Protein AF-0000000075448007 (afdb_homodimer)

pLDDT: mean 88.12, std 12.13, range [29.36, 97.62]

InterPro domains:
  IPR016964 Sigma intracellular receptor 2 [PIRSF031032] (6-170)
  IPR033118 EXPERA domain [PF05241] (45-160)
  IPR033118 EXPERA domain [PS51751] (7-157)
  IPR051987 Sigma-2 receptor-like [PTHR31204] (4-165)

Sequence (354 aa):
MAQKAARDWIYLVIISLQLVGMICLEFTEFYPESIYSAPNAPLHFLANVKEQYLSFSGDPFFGDKFHGAWFRSMFFIEIFVQFPLAIYIVRNLAAKKPSSGPVELAGLAYGCLTAMSSVACVAELLEMGPELVSEEHKRNLVWGTYFPYALIPGAMAIDMYTRLLRRVSTDIKPKTQMAQKAARDWIYLVIISLQLVGMICLEFTEFYPESIYSAPNAPLHFLANVKEQYLSFSGDPFFGDKFHGAWFRSMFFIEIFVQFPLAIYIVRNLAAKKPSSGPVELAGLAYGCLTAMSSVACVAELLEMGPELVSEEHKRNLVWGTYFPYALIPGAMAIDMYTRLLRRVSTDIKPKTQ

Radius of gyration: 22.11 Å; Cα contacts (8 Å, |Δi|>4): 423; chains: 2; bounding box: 64×66×43 Å

Solvent-accessible surface area (backbone atoms only — not comparable to full-atom values): 18591 Å² total; per-residue (Å²): 122,72,75,54,57,74,63,56,54,53,50,39,50,54,46,49,51,47,51,51,44,38,65,46,47,64,46,50,80,71,48,52,55,75,43,30,70,32,87,83,15,90,40,25,66,40,50,52,51,41,50,52,48,39,72,71,44,46,49,37,82,81,40,89,79,50,83,52,48,31,62,55,43,48,48,53,50,33,63,72,48,40,46,58,37,44,53,53,40,42,63,54,58,70,40,81,53,50,84,48,48,56,46,33,52,40,41,23,56,37,11,49,53,43,14,51,54,24,43,25,49,36,37,34,55,73,69,54,49,70,92,58,31,48,69,68,39,43,51,47,39,40,65,66,54,31,40,51,43,21,50,51,29,36,50,43,17,52,51,27,45,52,55,48,43,57,62,39,55,59,72,71,61,75,76,78,122,122,71,73,53,58,74,64,53,54,55,51,39,52,54,47,48,52,48,52,50,44,37,65,47,48,64,46,51,79,72,49,50,53,75,44,28,71,31,88,82,17,90,39,25,66,39,50,51,51,42,50,52,48,38,71,72,44,46,48,37,84,81,40,90,80,50,82,52,48,33,60,56,42,50,49,54,49,33,65,71,48,40,46,58,37,43,53,53,40,42,64,53,58,70,40,81,54,52,85,47,49,57,46,32,51,41,41,24,56,38,10,48,52,43,13,52,54,24,42,25,48,37,36,36,55,71,68,54,49,71,90,60,32,48,67,67,37,43,51,46,39,38,65,68,54,32,39,52,42,22,50,51,29,36,50,43,18,53,50,27,46,54,55,47,42,58,63,41,53,62,71,70,61,76,76,75,124

Secondary structure (DSSP, 8-state):
-PPPPHHHHHHHHHHHHHHHHHHHTGGGGTS-HHHHTSTT-TTHHHHHHHHHHHHHH--GGGSSS---HHHHHHHHHIIIIIHHHHHHHHHHHTSSSPPPHHHHHHHHHHHHHHHHHHHHHHHHHHH--TTTS-HHHHHHIIIIIIHHHHHHHHHHHHHHHHHHHHHHHTT------/--PPPHHHHHHHHHHHHHHHHHHHTGGGGTS-HHHHTSTT-TTHHHHHHHHHHHHHH--GGGSSS---HHHHHHHHHIIIIIHHHHHHHHHHHTSSSPPPHHHHHHHHHHHHHHHHHHHHHHHHHHH--TTTS-HHHHHHIIIIIIHHHHHHHHHHHHHHHHHHHHHHHTT------

Structure (mmCIF, N/CA/C/O backbone):
data_AF-0000000075448007-model_v1
#
loop_
_entity.id
_entity.type
_entity.pdbx_description
1 polymer 'Efficient mitochondria targeting-associated protein 19'
#
loop_
_atom_site.group_PDB
_atom_site.id
_atom_site.type_symbol
_atom_site.label_atom_id
_atom_site.label_alt_id
_atom_site.label_comp_id
_atom_site.label_asym_id
_atom_site.label_entity_id
_atom_site.label_seq_id
_atom_site.pdbx_PDB_ins_code
_atom_site.Cartn_x
_atom_site.Cartn_y
_atom_site.Cartn_z
_atom_site.occupancy
_atom_site.B_iso_or_equiv
_atom_site.auth_seq_id
_atom_site.auth_comp_id
_atom_site.auth_asym_id
_atom_site.auth_atom_id
_atom_site.pdbx_PDB_model_num
ATOM 1 N N . MET A 1 1 ? 18.594 22.688 21.766 1 44.22 1 MET A N 1
ATOM 2 C CA . MET A 1 1 ? 18.156 22.172 20.469 1 44.22 1 MET A CA 1
ATOM 3 C C . MET A 1 1 ? 17.266 20.938 20.641 1 44.22 1 MET A C 1
ATOM 5 O O . MET A 1 1 ? 17.5 20.125 21.547 1 44.22 1 MET A O 1
ATOM 9 N N . ALA A 1 2 ? 16.094 21.047 20.312 1 56.62 2 ALA A N 1
ATOM 10 C CA . ALA A 1 2 ? 15.219 19.922 20.609 1 56.62 2 ALA A CA 1
ATOM 11 C C . ALA A 1 2 ? 15.852 18.609 20.141 1 56.62 2 ALA A C 1
ATOM 13 O O . ALA A 1 2 ? 16.422 18.531 19.062 1 56.62 2 ALA A O 1
ATOM 14 N N . GLN A 1 3 ? 16.125 17.719 21.062 1 67.44 3 GLN A N 1
ATOM 15 C CA . GLN A 1 3 ? 16.844 16.469 20.859 1 67.44 3 GLN A CA 1
ATOM 16 C C . GLN A 1 3 ? 16.031 15.523 19.969 1 67.44 3 GLN A C 1
ATOM 18 O O . GLN A 1 3 ? 14.812 15.414 20.125 1 67.44 3 GLN A O 1
ATOM 23 N N . LYS A 1 4 ? 16.703 15.023 18.875 1 76.94 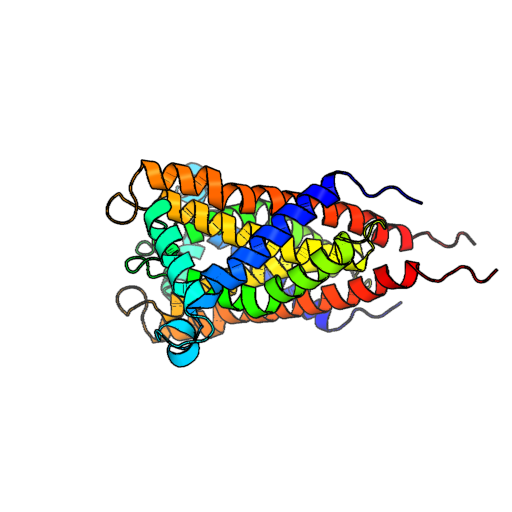4 LYS A N 1
ATOM 24 C CA . LYS A 1 4 ? 16.141 14.023 17.969 1 76.94 4 LYS A CA 1
ATOM 25 C C . LYS A 1 4 ? 15.688 12.781 18.734 1 76.94 4 LYS A C 1
ATOM 27 O O . LYS A 1 4 ? 16.406 12.289 19.609 1 76.94 4 LYS A O 1
ATOM 32 N N . ALA A 1 5 ? 14.461 12.414 18.5 1 81.25 5 ALA A N 1
ATOM 33 C CA . ALA A 1 5 ? 13.914 11.219 19.141 1 81.25 5 ALA A CA 1
ATOM 34 C C . ALA A 1 5 ? 14.719 9.977 18.781 1 81.25 5 ALA A C 1
ATOM 36 O O . ALA A 1 5 ? 15.133 9.812 17.625 1 81.25 5 ALA A O 1
ATOM 37 N N . ALA A 1 6 ? 15.055 9.102 19.719 1 84 6 ALA A N 1
ATOM 38 C CA . ALA A 1 6 ? 15.82 7.871 19.531 1 84 6 ALA A CA 1
ATOM 39 C C . ALA A 1 6 ? 15.227 7.02 18.422 1 84 6 ALA A C 1
ATOM 41 O O . ALA A 1 6 ? 15.969 6.371 17.672 1 84 6 ALA A O 1
ATOM 42 N N . ARG A 1 7 ? 13.906 7.09 18.266 1 89.12 7 ARG A N 1
ATOM 43 C CA . ARG A 1 7 ? 13.227 6.301 17.25 1 89.12 7 ARG A CA 1
ATOM 44 C C . ARG A 1 7 ? 13.609 6.766 15.852 1 89.12 7 ARG A C 1
ATOM 46 O O . ARG A 1 7 ? 13.633 5.969 14.914 1 89.12 7 ARG A O 1
ATOM 53 N N . ASP A 1 8 ? 13.93 8.008 15.742 1 90.88 8 ASP A N 1
ATOM 54 C CA . ASP A 1 8 ? 14.281 8.555 14.438 1 90.88 8 ASP A CA 1
ATOM 55 C C . ASP A 1 8 ? 15.578 7.93 13.914 1 90.88 8 ASP A C 1
ATOM 57 O O . ASP A 1 8 ? 15.781 7.828 12.703 1 90.88 8 ASP A O 1
ATOM 61 N N . TRP A 1 9 ? 16.375 7.484 14.852 1 89 9 TRP A N 1
ATOM 62 C CA . TRP A 1 9 ? 17.594 6.793 14.438 1 89 9 TRP A CA 1
ATOM 63 C C . TRP A 1 9 ? 17.266 5.414 13.875 1 89 9 TRP A C 1
ATOM 65 O O . TRP A 1 9 ? 17.906 4.961 12.922 1 89 9 TRP A O 1
ATOM 75 N N . ILE A 1 10 ? 16.312 4.793 14.461 1 91.62 10 ILE A N 1
ATOM 76 C CA . ILE A 1 10 ? 15.875 3.486 13.969 1 91.62 10 ILE A CA 1
ATOM 77 C C . ILE A 1 10 ? 15.289 3.631 12.57 1 91.62 10 ILE A C 1
ATOM 79 O O . ILE A 1 10 ? 15.586 2.836 11.68 1 91.62 10 ILE A O 1
ATOM 83 N N . TYR A 1 11 ? 14.453 4.688 12.414 1 94.81 11 TYR A N 1
ATOM 84 C CA . TYR A 1 11 ? 13.883 4.945 11.102 1 94.81 11 TYR A CA 1
ATOM 85 C C . TYR A 1 11 ? 14.977 5.188 10.07 1 94.81 11 TYR A C 1
ATOM 87 O O . TYR A 1 11 ? 14.914 4.664 8.953 1 94.81 11 TYR A O 1
ATOM 95 N N . LEU A 1 12 ? 15.961 5.93 10.5 1 93.56 12 LEU A N 1
ATOM 96 C CA . LEU A 1 12 ? 17.047 6.258 9.594 1 93.56 12 LEU A CA 1
ATOM 97 C C . LEU A 1 12 ? 17.781 5 9.141 1 93.56 12 LEU A C 1
ATOM 99 O O . LEU A 1 12 ? 18.062 4.82 7.953 1 93.56 12 LEU A O 1
ATOM 103 N N . VAL A 1 13 ? 18.031 4.121 10.023 1 93.81 13 VAL A N 1
ATOM 104 C CA . VAL A 1 13 ? 18.781 2.904 9.719 1 93.81 13 VAL A CA 1
ATOM 105 C C . VAL A 1 13 ? 17.953 2.016 8.789 1 93.81 13 VAL A C 1
ATOM 107 O O . VAL A 1 13 ? 18.453 1.545 7.766 1 93.81 13 VAL A O 1
ATOM 110 N N . ILE A 1 14 ? 16.734 1.825 9.109 1 94.06 14 ILE A N 1
ATOM 111 C CA . ILE A 1 14 ? 15.891 0.901 8.359 1 94.06 14 ILE A CA 1
ATOM 112 C C . ILE A 1 14 ? 15.656 1.446 6.953 1 94.06 14 ILE A C 1
ATOM 114 O O . ILE A 1 14 ? 15.68 0.695 5.977 1 94.06 14 ILE A O 1
ATOM 118 N N . ILE A 1 15 ? 15.43 2.73 6.836 1 96 15 ILE A N 1
ATOM 119 C CA . ILE A 1 15 ? 15.164 3.332 5.535 1 96 15 ILE A CA 1
ATOM 120 C C . ILE A 1 15 ? 16.438 3.34 4.699 1 96 15 ILE A C 1
ATOM 122 O O . ILE A 1 15 ? 16.391 3.133 3.482 1 96 15 ILE A O 1
ATOM 126 N N . SER A 1 16 ? 17.562 3.543 5.34 1 95.19 16 SER A N 1
ATOM 127 C CA . SER A 1 16 ? 18.828 3.49 4.629 1 95.19 16 SER A CA 1
ATOM 128 C C . SER A 1 16 ? 19.094 2.092 4.082 1 95.19 16 SER A C 1
ATOM 130 O O . SER A 1 16 ? 19.531 1.94 2.939 1 95.19 16 SER A O 1
ATOM 132 N N . LEU A 1 17 ? 18.828 1.118 4.914 1 92.81 17 LEU A N 1
ATOM 133 C CA . LEU A 1 17 ? 19 -0.263 4.477 1 92.81 17 LEU A CA 1
ATOM 134 C C . LEU A 1 17 ? 18.062 -0.578 3.311 1 92.81 17 LEU A C 1
ATOM 136 O O . LEU A 1 17 ? 18.469 -1.254 2.357 1 92.81 17 LEU A O 1
ATOM 140 N N . GLN A 1 18 ? 16.859 -0.13 3.432 1 94 18 GLN A N 1
ATOM 141 C CA . GLN A 1 18 ? 15.914 -0.349 2.348 1 94 18 GLN A CA 1
ATOM 142 C C . GLN A 1 18 ? 16.375 0.336 1.064 1 94 18 GLN A C 1
ATOM 144 O O . GLN A 1 18 ? 16.188 -0.201 -0.031 1 94 18 GLN A O 1
ATOM 149 N N . LEU A 1 19 ? 16.875 1.509 1.218 1 94.12 19 LEU A N 1
ATOM 150 C CA . LEU A 1 19 ? 17.359 2.258 0.066 1 94.12 19 LEU A CA 1
ATOM 151 C C . LEU A 1 19 ? 18.453 1.485 -0.657 1 94.12 19 LEU A C 1
ATOM 153 O O . LEU A 1 19 ? 18.438 1.362 -1.884 1 94.12 19 LEU A O 1
ATOM 157 N N . VAL A 1 20 ? 19.359 0.941 0.076 1 91.5 20 VAL A N 1
ATOM 158 C CA . VAL A 1 20 ? 20.438 0.137 -0.49 1 91.5 20 VAL A CA 1
ATOM 159 C C . VAL A 1 20 ? 19.859 -1.108 -1.157 1 91.5 20 VAL A C 1
ATOM 161 O O . VAL A 1 20 ? 20.234 -1.458 -2.275 1 91.5 20 VAL A O 1
ATOM 164 N N . GLY A 1 21 ? 18.922 -1.735 -0.486 1 91.19 21 GLY A N 1
ATOM 165 C CA . GLY A 1 21 ? 18.266 -2.906 -1.048 1 91.19 21 GLY A CA 1
ATOM 166 C C . GLY A 1 21 ? 17.516 -2.613 -2.334 1 91.19 21 GLY A C 1
ATOM 167 O O . GLY A 1 21 ? 17.484 -3.441 -3.246 1 91.19 21 GLY A O 1
ATOM 168 N N . MET A 1 22 ? 16.922 -1.43 -2.383 1 92.62 22 MET A N 1
ATOM 169 C CA . MET A 1 22 ? 16.219 -1.028 -3.594 1 92.62 22 MET A CA 1
ATOM 170 C C . MET A 1 22 ? 17.172 -0.942 -4.781 1 92.62 22 MET A C 1
ATOM 172 O O . MET A 1 22 ? 16.906 -1.521 -5.836 1 92.62 22 MET A O 1
ATOM 176 N N . ILE A 1 23 ? 18.219 -0.358 -4.582 1 89.62 23 ILE A N 1
ATOM 177 C CA . ILE A 1 23 ? 19.172 -0.088 -5.656 1 89.62 23 ILE A CA 1
ATOM 178 C C . ILE A 1 23 ? 19.875 -1.379 -6.051 1 89.62 23 ILE A C 1
ATOM 180 O O . ILE A 1 23 ? 20.047 -1.668 -7.238 1 89.62 23 ILE A O 1
ATOM 184 N N . CYS A 1 24 ? 20.156 -2.236 -5.125 1 87.44 24 CYS A N 1
ATOM 185 C CA . CYS A 1 24 ? 21.016 -3.391 -5.359 1 87.44 24 CYS A CA 1
ATOM 186 C C . CYS A 1 24 ? 20.188 -4.613 -5.75 1 87.44 24 CYS A C 1
ATOM 188 O O . CYS A 1 24 ? 20.703 -5.523 -6.406 1 87.44 24 CYS A O 1
ATOM 190 N N . LEU A 1 25 ? 18.938 -4.66 -5.406 1 88.38 25 LEU A N 1
ATOM 191 C CA . LEU A 1 25 ? 18.172 -5.879 -5.613 1 88.38 25 LEU A CA 1
ATOM 192 C C . LEU A 1 25 ? 16.875 -5.578 -6.367 1 88.38 25 LEU A C 1
ATOM 194 O O . LEU A 1 25 ? 16.703 -6.023 -7.504 1 88.38 25 LEU A O 1
ATOM 198 N N . GLU A 1 26 ? 16.141 -4.668 -5.789 1 88.44 26 GLU A N 1
ATOM 199 C CA . GLU A 1 26 ? 14.773 -4.496 -6.281 1 88.44 26 GLU A CA 1
ATOM 200 C C . GLU A 1 26 ? 14.766 -3.871 -7.672 1 88.44 26 GLU A C 1
ATOM 202 O O . GLU A 1 26 ? 14 -4.293 -8.547 1 88.44 26 GLU A O 1
ATOM 207 N N . PHE A 1 27 ? 15.609 -2.986 -7.914 1 88.94 27 PHE A N 1
ATOM 208 C CA . PHE A 1 27 ? 15.609 -2.275 -9.188 1 88.94 27 PHE A CA 1
ATOM 209 C C . PHE A 1 27 ? 16.359 -3.07 -10.25 1 88.94 27 PHE A C 1
ATOM 211 O O . PHE A 1 27 ? 16.266 -2.758 -11.438 1 88.94 27 PHE A O 1
ATOM 218 N N . THR A 1 28 ? 17.094 -4.051 -9.906 1 84.81 28 THR A N 1
ATOM 219 C CA . THR A 1 28 ? 17.859 -4.836 -10.867 1 84.81 28 THR A CA 1
ATOM 220 C C . THR A 1 28 ? 16.938 -5.508 -11.883 1 84.81 28 THR A C 1
ATOM 222 O O . THR A 1 28 ? 17.375 -5.887 -12.969 1 84.81 28 THR A O 1
ATOM 225 N N . GLU A 1 29 ? 15.727 -5.648 -11.508 1 79.44 29 GLU A N 1
ATOM 226 C CA . GLU A 1 29 ? 14.75 -6.219 -12.43 1 79.44 29 GLU A CA 1
ATOM 227 C C . GLU A 1 29 ? 14.508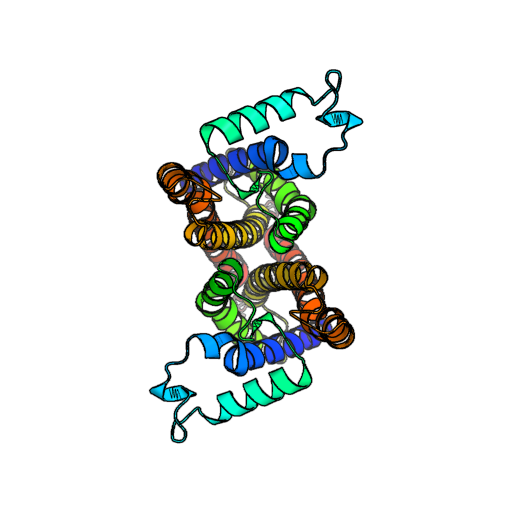 -5.297 -13.625 1 79.44 29 GLU A C 1
ATOM 229 O O . GLU A 1 29 ? 14.086 -5.746 -14.688 1 79.44 29 GLU A O 1
ATOM 234 N N . PHE A 1 30 ? 14.859 -4.09 -13.453 1 83.12 30 PHE A N 1
ATOM 235 C CA . PHE A 1 30 ? 14.578 -3.119 -14.508 1 83.12 30 PHE A CA 1
ATOM 236 C C . PHE A 1 30 ? 15.875 -2.65 -15.164 1 83.12 30 PHE A C 1
ATOM 238 O O . PHE A 1 30 ? 15.844 -1.867 -16.109 1 83.12 30 PHE A O 1
ATOM 245 N N . TYR A 1 31 ? 17 -3.121 -14.625 1 82.75 31 TYR A N 1
ATOM 246 C CA . TYR A 1 31 ? 18.266 -2.721 -15.219 1 82.75 31 TYR A CA 1
ATOM 247 C C . TYR A 1 31 ? 18.484 -3.398 -16.562 1 82.75 31 TYR A C 1
ATOM 249 O O . TYR A 1 31 ? 18.344 -4.617 -16.688 1 82.75 31 TYR A O 1
ATOM 257 N N . PRO A 1 32 ? 18.766 -2.586 -17.516 1 81.31 32 PRO A N 1
ATOM 258 C CA . PRO A 1 32 ? 19.047 -3.184 -18.828 1 81.31 32 PRO A CA 1
ATOM 259 C C . PRO A 1 32 ? 20.281 -4.09 -18.812 1 81.31 32 PRO A C 1
ATOM 261 O O . PRO A 1 32 ? 21.188 -3.895 -17.984 1 81.31 32 PRO A O 1
ATOM 264 N N . GLU A 1 33 ? 20.266 -5.078 -19.672 1 75.25 33 GLU A N 1
ATOM 265 C CA . GLU A 1 33 ? 21.328 -6.062 -19.75 1 75.25 33 GLU A CA 1
ATOM 266 C C . GLU A 1 33 ? 22.672 -5.395 -20.047 1 75.25 33 GLU A C 1
ATOM 268 O O . GLU A 1 33 ? 23.703 -5.828 -19.531 1 75.25 33 GLU A O 1
ATOM 273 N N . SER A 1 34 ? 22.641 -4.402 -20.734 1 74.75 34 SER A N 1
ATOM 274 C CA . SER A 1 34 ? 23.875 -3.73 -21.156 1 74.75 34 SER A CA 1
ATOM 275 C C . SER A 1 34 ? 24.578 -3.098 -19.953 1 74.75 34 SER A C 1
ATOM 277 O O . SER A 1 34 ? 25.812 -2.992 -19.938 1 74.75 34 SER A O 1
ATOM 279 N N . ILE A 1 35 ? 23.766 -2.818 -18.953 1 75.06 35 ILE A N 1
ATOM 280 C CA . ILE A 1 35 ? 24.344 -2.117 -17.812 1 75.06 35 ILE A CA 1
ATOM 281 C C . ILE A 1 35 ? 24.5 -3.086 -16.641 1 75.06 35 ILE A C 1
ATOM 283 O O . ILE A 1 35 ? 25.344 -2.879 -15.766 1 75.06 35 ILE A O 1
ATOM 287 N N . TYR A 1 36 ? 23.828 -4.133 -16.75 1 76.38 36 TYR A N 1
ATOM 288 C CA . TYR A 1 36 ? 23.703 -4.996 -15.578 1 76.38 36 TYR A CA 1
ATOM 289 C C . TYR A 1 36 ? 24.328 -6.363 -15.852 1 76.38 36 TYR A C 1
ATOM 291 O O . TYR A 1 36 ? 25.203 -6.809 -15.109 1 76.38 36 TYR A O 1
ATOM 299 N N . SER A 1 37 ? 24.047 -7.023 -16.938 1 68.5 37 SER A N 1
ATOM 300 C CA . SER A 1 37 ? 24.344 -8.438 -17.094 1 68.5 37 SER A CA 1
ATOM 301 C C . SER A 1 37 ? 25.656 -8.641 -17.859 1 68.5 37 SER A C 1
ATOM 303 O O . SER A 1 37 ? 26.328 -9.656 -17.703 1 68.5 37 SER A O 1
ATOM 305 N N . ALA A 1 38 ? 26.047 -7.566 -18.438 1 70.75 38 ALA A N 1
ATOM 306 C CA . ALA A 1 38 ? 27.266 -7.766 -19.219 1 70.75 38 ALA A CA 1
ATOM 307 C C . ALA A 1 38 ? 28.5 -7.727 -18.328 1 70.75 38 ALA A C 1
ATOM 309 O O . ALA A 1 38 ? 28.562 -6.957 -17.359 1 70.75 38 ALA A O 1
ATOM 310 N N . PRO A 1 39 ? 29.406 -8.625 -18.562 1 72.81 39 PRO A N 1
ATOM 311 C CA . PRO A 1 39 ? 30.625 -8.703 -17.734 1 72.81 39 PRO A CA 1
ATOM 312 C C . PRO A 1 39 ? 31.375 -7.379 -17.672 1 72.81 39 PRO A C 1
ATOM 314 O O . PRO A 1 39 ? 31.984 -7.059 -16.641 1 72.81 39 PRO A O 1
ATOM 317 N N . ASN A 1 40 ? 31.25 -6.684 -18.609 1 72.81 40 ASN A N 1
ATOM 318 C CA . ASN A 1 40 ? 31.938 -5.402 -18.609 1 72.81 40 ASN A CA 1
ATOM 319 C C . ASN A 1 40 ? 30.984 -4.25 -18.297 1 72.81 40 ASN A C 1
ATOM 321 O O . ASN A 1 40 ? 31.328 -3.084 -18.484 1 72.81 40 ASN A O 1
ATOM 325 N N . ALA A 1 41 ? 29.906 -4.66 -17.781 1 72.31 41 ALA A N 1
ATOM 326 C CA . ALA A 1 41 ? 28.922 -3.609 -17.5 1 72.31 41 ALA A CA 1
ATOM 327 C C . ALA A 1 41 ? 29.297 -2.846 -16.219 1 72.31 41 ALA A C 1
ATOM 329 O O . ALA A 1 41 ? 29.844 -3.426 -15.281 1 72.31 41 ALA A O 1
ATOM 330 N N . PRO A 1 42 ? 29.141 -1.576 -16.172 1 75.31 42 PRO A N 1
ATOM 331 C CA . PRO A 1 42 ? 29.484 -0.745 -15.023 1 75.31 42 PRO A CA 1
ATOM 332 C C . PRO A 1 42 ? 28.828 -1.21 -13.727 1 75.31 42 PRO A C 1
ATOM 334 O O . PRO A 1 42 ? 29.375 -1.029 -12.641 1 75.31 42 PRO A O 1
ATOM 337 N N . LEU A 1 43 ? 27.703 -1.86 -13.93 1 77.12 43 LEU A N 1
ATOM 338 C CA . LEU A 1 43 ? 26.969 -2.266 -12.727 1 77.12 43 LEU A CA 1
ATOM 339 C C . LEU A 1 43 ? 26.969 -3.783 -12.586 1 77.12 43 LEU A C 1
ATOM 341 O O . LEU A 1 43 ? 26.062 -4.348 -11.961 1 77.12 43 LEU A O 1
ATOM 345 N N . HIS A 1 44 ? 27.891 -4.492 -13.141 1 82.62 44 HIS A N 1
ATOM 346 C CA . HIS A 1 44 ? 27.969 -5.949 -13.094 1 82.62 44 HIS A CA 1
ATOM 347 C C . HIS A 1 44 ? 28.141 -6.445 -11.664 1 82.62 44 HIS A C 1
ATOM 349 O O . HIS A 1 44 ? 27.688 -7.543 -11.328 1 82.62 44 HIS A O 1
ATOM 355 N N . PHE A 1 45 ? 28.75 -5.598 -10.867 1 83.56 45 PHE A N 1
ATOM 356 C CA . PHE A 1 45 ? 28.938 -5.977 -9.477 1 83.56 45 PHE A CA 1
ATOM 357 C C . PHE A 1 45 ? 27.609 -6.195 -8.781 1 83.56 45 PHE A C 1
ATOM 359 O O . PHE A 1 45 ? 27.5 -7.016 -7.867 1 83.56 45 PHE A O 1
ATOM 366 N N . LEU A 1 46 ? 26.578 -5.57 -9.258 1 84.88 46 LEU A N 1
ATOM 367 C CA . LEU A 1 46 ? 25.25 -5.738 -8.672 1 84.88 46 LEU A CA 1
ATOM 368 C C . LEU A 1 46 ? 24.688 -7.117 -8.992 1 84.88 46 LEU A C 1
ATOM 370 O O . LEU A 1 46 ? 23.938 -7.684 -8.195 1 84.88 46 LEU A O 1
ATOM 374 N N . ALA A 1 47 ? 25.047 -7.609 -10.078 1 84.69 47 ALA A N 1
ATOM 375 C CA . ALA A 1 47 ? 24.625 -8.961 -10.43 1 84.69 47 ALA A CA 1
ATOM 376 C C . ALA A 1 47 ? 25.219 -9.992 -9.469 1 84.69 47 ALA A C 1
ATOM 378 O O . ALA A 1 47 ? 24.547 -10.938 -9.07 1 84.69 47 ALA A O 1
ATOM 379 N N . ASN A 1 48 ? 26.422 -9.734 -9.109 1 86.25 48 ASN A N 1
ATOM 380 C CA . ASN A 1 48 ? 27.078 -10.617 -8.148 1 86.25 48 ASN A CA 1
ATOM 381 C C . ASN A 1 48 ? 26.438 -10.523 -6.77 1 86.25 48 ASN A C 1
ATOM 383 O O . ASN A 1 48 ? 26.281 -11.531 -6.082 1 86.25 48 ASN A O 1
ATOM 387 N N . VAL A 1 49 ? 26.094 -9.352 -6.43 1 86.19 49 VAL A N 1
ATOM 388 C CA . VAL A 1 49 ? 25.438 -9.141 -5.145 1 86.19 49 VAL A CA 1
ATOM 389 C C . VAL A 1 49 ? 24.109 -9.883 -5.113 1 86.19 49 VAL A C 1
ATOM 391 O O . VAL A 1 49 ? 23.781 -10.555 -4.129 1 86.19 49 VAL A O 1
ATOM 394 N N . LYS A 1 50 ? 23.375 -9.742 -6.129 1 88.31 50 LYS A N 1
ATOM 395 C CA . LYS A 1 50 ? 22.094 -10.422 -6.223 1 88.31 50 LYS A CA 1
ATOM 396 C C . LYS A 1 50 ? 22.25 -11.938 -6.168 1 88.31 50 LYS A C 1
ATOM 398 O O . LYS A 1 50 ? 21.5 -12.625 -5.484 1 88.31 50 LYS A O 1
ATOM 403 N N . GLU A 1 51 ? 23.219 -12.43 -6.875 1 88.19 51 GLU A N 1
ATOM 404 C CA . GLU A 1 51 ? 23.469 -13.867 -6.891 1 88.19 51 GLU A CA 1
ATOM 405 C C . GLU A 1 51 ? 23.844 -14.375 -5.5 1 88.19 51 GLU A C 1
ATOM 407 O O . GLU A 1 51 ? 23.375 -15.43 -5.07 1 88.19 51 GLU A O 1
ATOM 412 N N . GLN A 1 52 ? 24.719 -13.641 -4.906 1 90.25 52 GLN A N 1
ATOM 413 C CA . GLN A 1 52 ? 25.109 -14.016 -3.549 1 90.25 52 GLN A CA 1
ATOM 414 C C . GLN A 1 52 ? 23.922 -13.961 -2.598 1 90.25 52 GLN A C 1
ATOM 416 O O . GLN A 1 52 ? 23.75 -14.852 -1.765 1 90.25 52 GLN A O 1
ATOM 421 N N . TYR A 1 53 ? 23.109 -12.938 -2.721 1 91.38 53 TYR A N 1
ATOM 422 C CA . TYR A 1 53 ? 21.922 -12.812 -1.896 1 91.38 53 TYR A CA 1
ATOM 423 C C . TYR A 1 53 ? 20.969 -13.984 -2.123 1 91.38 53 TYR A C 1
ATOM 425 O O . TYR A 1 53 ? 20.438 -14.555 -1.167 1 91.38 53 TYR A O 1
ATOM 433 N N . LEU A 1 54 ? 20.812 -14.352 -3.287 1 90.75 54 LEU A N 1
ATOM 434 C CA . LEU A 1 54 ? 19.891 -15.438 -3.625 1 90.75 54 LEU A CA 1
ATOM 435 C C . LEU A 1 54 ? 20.422 -16.781 -3.131 1 90.75 54 LEU A C 1
ATOM 437 O O . LEU A 1 54 ? 19.656 -17.625 -2.664 1 90.75 54 LEU A O 1
ATOM 441 N N . SER A 1 55 ? 21.703 -16.938 -3.258 1 90.81 55 SER A N 1
ATOM 442 C CA . SER A 1 55 ? 22.328 -18.188 -2.801 1 90.81 55 SER A CA 1
ATOM 443 C C . SER A 1 55 ? 22.188 -18.344 -1.29 1 90.81 55 SER A C 1
ATOM 445 O O . SER A 1 55 ? 21.938 -19.438 -0.798 1 90.81 55 SER A O 1
ATOM 447 N N . PHE A 1 56 ? 22.219 -17.203 -0.661 1 91.12 56 PHE A N 1
ATOM 448 C CA . PHE A 1 56 ? 22.188 -17.219 0.797 1 91.12 56 PHE A CA 1
ATOM 449 C C . PHE A 1 56 ? 20.75 -17.266 1.305 1 91.12 56 PHE A C 1
ATOM 451 O O . PHE A 1 56 ? 20.438 -18.016 2.232 1 91.12 56 PHE A O 1
ATOM 458 N N . SER A 1 57 ? 19.891 -16.562 0.689 1 91.31 57 SER A N 1
ATOM 459 C CA . SER A 1 57 ? 18.562 -16.375 1.241 1 91.31 57 SER A CA 1
ATOM 460 C C . SER A 1 57 ? 17.562 -17.344 0.625 1 91.31 57 SER A C 1
ATOM 462 O O . SER A 1 57 ? 16.562 -17.703 1.261 1 91.31 57 SER A O 1
ATOM 464 N N . GLY A 1 58 ? 17.734 -17.734 -0.709 1 91.5 58 GLY A N 1
ATOM 465 C CA . GLY A 1 58 ? 16.734 -18.516 -1.429 1 91.5 58 GLY A CA 1
ATOM 466 C C . GLY A 1 58 ? 15.445 -17.766 -1.671 1 91.5 58 GLY A C 1
ATOM 467 O O . GLY A 1 58 ? 14.375 -18.375 -1.749 1 91.5 58 GLY A O 1
ATOM 468 N N . ASP A 1 59 ? 15.523 -16.5 -1.688 1 93.75 59 ASP A N 1
ATOM 469 C CA . ASP A 1 59 ? 14.352 -15.641 -1.832 1 93.75 59 ASP A CA 1
ATOM 470 C C . ASP A 1 59 ? 13.641 -15.898 -3.158 1 93.75 59 ASP A C 1
ATOM 472 O O . ASP A 1 59 ? 14.188 -15.609 -4.227 1 93.75 59 ASP A O 1
ATOM 476 N N . PRO A 1 60 ? 12.484 -16.359 -3.059 1 93.5 60 PRO A N 1
ATOM 477 C CA . PRO A 1 60 ? 11.773 -16.719 -4.289 1 93.5 60 PRO A CA 1
ATOM 478 C C . PRO A 1 60 ? 11.273 -15.508 -5.066 1 93.5 60 PRO A C 1
ATOM 480 O O . PRO A 1 60 ? 11.008 -15.609 -6.266 1 93.5 60 PRO A O 1
ATOM 483 N N . PHE A 1 61 ? 11.117 -14.391 -4.441 1 92.25 61 PHE A N 1
ATOM 484 C CA . PHE A 1 61 ? 10.594 -13.203 -5.113 1 92.25 61 PHE A CA 1
ATOM 485 C C . PHE A 1 61 ? 11.562 -12.711 -6.18 1 92.25 61 PHE A C 1
ATOM 487 O O . PHE A 1 61 ? 11.141 -12.117 -7.18 1 92.25 61 PHE A O 1
ATOM 494 N N . PHE A 1 62 ? 12.797 -12.969 -5.988 1 88.5 62 PHE A N 1
ATOM 495 C CA . PHE A 1 62 ? 13.82 -12.477 -6.91 1 88.5 62 PHE A CA 1
ATOM 496 C C . PHE A 1 62 ? 14.398 -13.625 -7.727 1 88.5 62 PHE A C 1
ATOM 498 O O . PHE A 1 62 ? 15.344 -13.43 -8.5 1 88.5 62 PHE A O 1
ATOM 505 N N . GLY A 1 63 ? 13.781 -14.719 -7.512 1 82.25 63 GLY A N 1
ATOM 506 C CA . GLY A 1 63 ? 14.234 -15.883 -8.258 1 82.25 63 GLY A CA 1
ATOM 507 C C . GLY A 1 63 ? 13.523 -16.062 -9.586 1 82.25 63 GLY A C 1
ATOM 508 O O . GLY A 1 63 ? 12.734 -15.203 -9.984 1 82.25 63 GLY A O 1
ATOM 509 N N . ASP A 1 64 ? 13.695 -17.156 -10.18 1 81.31 64 ASP A N 1
ATOM 510 C CA . ASP A 1 64 ? 13.18 -17.422 -11.516 1 81.31 64 ASP A CA 1
ATOM 511 C C . ASP A 1 64 ? 11.82 -18.109 -11.461 1 81.31 64 ASP A C 1
ATOM 513 O O . ASP A 1 64 ? 11.086 -18.125 -12.445 1 81.31 64 ASP A O 1
ATOM 517 N N . LYS A 1 65 ? 11.477 -18.516 -10.336 1 82.44 65 LYS A N 1
ATOM 518 C CA . LYS A 1 65 ? 10.297 -19.375 -10.273 1 82.44 65 LYS A CA 1
ATOM 519 C C . LYS A 1 65 ? 9.055 -18.562 -9.898 1 82.44 65 LYS A C 1
ATOM 521 O O . LYS A 1 65 ? 7.934 -18.938 -10.25 1 82.44 65 LYS A O 1
ATOM 526 N N . PHE A 1 66 ? 9.297 -17.516 -9.219 1 87.56 66 PHE A N 1
ATOM 527 C CA . PHE A 1 66 ? 8.141 -16.734 -8.789 1 87.56 66 PHE A CA 1
ATOM 528 C C . PHE A 1 66 ? 7.773 -15.68 -9.828 1 87.56 66 PHE A C 1
ATOM 530 O O . PHE A 1 66 ? 8.633 -14.914 -10.266 1 87.56 66 PHE A O 1
ATOM 537 N N . HIS A 1 67 ? 6.488 -15.797 -10.25 1 82 67 HIS A N 1
ATOM 538 C CA . HIS A 1 67 ? 5.957 -14.781 -11.156 1 82 67 HIS A CA 1
ATOM 539 C C . HIS A 1 67 ? 4.645 -14.211 -10.633 1 82 67 HIS A C 1
ATOM 541 O O . HIS A 1 67 ? 3.662 -14.938 -10.477 1 82 67 HIS A O 1
ATOM 547 N N . GLY A 1 68 ? 4.715 -13 -10.203 1 86.75 68 GLY A N 1
ATOM 548 C CA . GLY A 1 68 ? 3.531 -12.289 -9.742 1 86.75 68 GLY A CA 1
ATOM 549 C C . GLY A 1 68 ? 3.447 -10.867 -10.273 1 86.75 68 GLY A C 1
ATOM 550 O O . GLY A 1 68 ? 4.328 -10.047 -10.008 1 86.75 68 GLY A O 1
ATOM 551 N N . ALA A 1 69 ? 2.404 -10.617 -11.023 1 91.19 69 ALA A N 1
ATOM 552 C CA . ALA A 1 69 ? 2.244 -9.289 -11.609 1 91.19 69 ALA A CA 1
ATOM 553 C C . ALA A 1 69 ? 2.01 -8.242 -10.523 1 91.19 69 ALA A C 1
ATOM 555 O O . ALA A 1 69 ? 2.414 -7.082 -10.672 1 91.19 69 ALA A O 1
ATOM 556 N N . TRP A 1 70 ? 1.359 -8.695 -9.469 1 93.06 70 TRP A N 1
ATOM 557 C CA . TRP A 1 70 ? 1.149 -7.777 -8.352 1 93.06 70 TRP A CA 1
ATOM 558 C C . TRP A 1 70 ? 2.48 -7.301 -7.781 1 93.06 70 TRP A C 1
ATOM 560 O O . TRP A 1 70 ? 2.641 -6.121 -7.461 1 93.06 70 TRP A O 1
ATOM 570 N N . PHE A 1 71 ? 3.426 -8.219 -7.672 1 92.81 71 PHE A N 1
ATOM 571 C CA . PHE A 1 71 ? 4.746 -7.934 -7.117 1 92.81 71 PHE A CA 1
ATOM 572 C C . PHE A 1 71 ? 5.516 -6.977 -8.016 1 92.81 71 PHE A C 1
ATOM 574 O O . PHE A 1 71 ? 6.125 -6.016 -7.539 1 92.81 71 PHE A O 1
ATOM 581 N N . ARG A 1 72 ? 5.41 -7.168 -9.242 1 89.69 72 ARG A N 1
ATOM 582 C CA . ARG A 1 72 ? 6.094 -6.309 -10.211 1 89.69 72 ARG A CA 1
ATOM 583 C C . ARG A 1 72 ? 5.516 -4.898 -10.195 1 89.69 72 ARG A C 1
ATOM 585 O O . ARG A 1 72 ? 6.25 -3.918 -10.344 1 89.69 72 ARG A O 1
ATOM 592 N N . SER A 1 73 ? 4.289 -4.852 -10.023 1 92.62 73 SER A N 1
ATOM 593 C CA . SER A 1 73 ? 3.645 -3.545 -9.992 1 92.62 73 SER A CA 1
ATOM 594 C C . SER A 1 73 ? 4.09 -2.74 -8.773 1 92.62 73 SER A C 1
ATOM 596 O O . SER A 1 73 ? 4.184 -1.514 -8.836 1 92.62 73 SER A O 1
ATOM 598 N N . MET A 1 74 ? 4.391 -3.377 -7.711 1 92.44 74 MET A N 1
ATOM 599 C CA . MET A 1 74 ? 4.844 -2.701 -6.496 1 92.44 74 MET A CA 1
ATOM 600 C C . MET A 1 74 ? 6.215 -2.07 -6.707 1 92.44 74 MET A C 1
ATOM 602 O O . MET A 1 74 ? 6.523 -1.034 -6.113 1 92.44 74 MET A O 1
ATOM 606 N N . PHE A 1 75 ? 6.93 -2.635 -7.664 1 91.06 75 PHE A N 1
ATOM 607 C CA . PHE A 1 75 ? 8.242 -2.07 -7.965 1 91.06 75 PHE A CA 1
ATOM 608 C C . PHE A 1 75 ? 8.102 -0.714 -8.641 1 91.06 75 PHE A C 1
ATOM 610 O O . PHE A 1 75 ? 8.922 0.179 -8.43 1 91.06 75 PHE A O 1
ATOM 617 N N . PHE A 1 76 ? 7.078 -0.627 -9.367 1 90.62 76 PHE A N 1
ATOM 618 C CA . PHE A 1 76 ? 6.859 0.653 -10.023 1 90.62 76 PHE A CA 1
ATOM 619 C C . PHE A 1 76 ? 6.531 1.74 -9.008 1 90.62 76 PHE A C 1
ATOM 621 O O . PHE A 1 76 ? 7.055 2.852 -9.094 1 90.62 76 PHE A O 1
ATOM 628 N N . ILE A 1 77 ? 5.703 1.379 -8.055 1 93.12 77 ILE A N 1
ATOM 629 C CA . ILE A 1 77 ? 5.367 2.33 -7.004 1 93.12 77 ILE A CA 1
ATOM 630 C C . ILE A 1 77 ? 6.613 2.648 -6.184 1 93.12 77 ILE A C 1
ATOM 632 O O . ILE A 1 77 ? 6.82 3.793 -5.773 1 93.12 77 ILE A O 1
ATOM 636 N N . GLU A 1 78 ? 7.418 1.682 -6.078 1 94.31 78 GLU A N 1
ATOM 637 C CA . GLU A 1 78 ? 8.664 1.856 -5.332 1 94.31 78 GLU A CA 1
ATOM 638 C C . GLU A 1 78 ? 9.594 2.842 -6.031 1 94.31 78 GLU A C 1
ATOM 640 O O . GLU A 1 78 ? 10.102 3.773 -5.406 1 94.31 78 GLU A O 1
ATOM 645 N N . ILE A 1 79 ? 9.719 2.709 -7.277 1 93.56 79 ILE A N 1
ATOM 646 C CA . ILE A 1 79 ? 10.672 3.512 -8.047 1 93.56 79 ILE A CA 1
ATOM 647 C C . ILE A 1 79 ? 10.195 4.965 -8.086 1 93.56 79 ILE A C 1
ATOM 649 O O . ILE A 1 79 ? 11 5.887 -7.918 1 93.56 79 ILE A O 1
ATOM 653 N N . PHE A 1 80 ? 8.914 5.156 -8.117 1 92.81 80 PHE A N 1
ATOM 654 C CA . PHE A 1 80 ? 8.422 6.496 -8.398 1 92.81 80 PHE A CA 1
ATOM 655 C C . PHE A 1 80 ? 7.996 7.203 -7.117 1 92.81 80 PHE A C 1
ATOM 657 O O . PHE A 1 80 ? 7.906 8.43 -7.082 1 92.81 80 PHE A O 1
ATOM 664 N N . VAL A 1 81 ? 7.719 6.438 -6.098 1 95.19 81 VAL A N 1
ATOM 665 C CA . VAL A 1 81 ? 7.172 7.086 -4.91 1 95.19 81 VAL A CA 1
ATOM 666 C C . VAL A 1 81 ? 8.062 6.785 -3.705 1 95.19 81 VAL A C 1
ATOM 668 O O . VAL A 1 81 ? 8.656 7.695 -3.125 1 95.19 81 VAL A O 1
ATOM 671 N N . GLN A 1 82 ? 8.312 5.551 -3.416 1 95.38 82 GLN A N 1
ATOM 672 C CA . GLN A 1 82 ? 9.023 5.168 -2.203 1 95.38 82 GLN A CA 1
ATOM 673 C C . GLN A 1 82 ? 10.492 5.582 -2.275 1 95.38 82 GLN A C 1
ATOM 675 O O . GLN A 1 82 ? 11.055 6.055 -1.286 1 95.38 82 GLN A O 1
ATOM 680 N N . PHE A 1 83 ? 11.062 5.395 -3.443 1 96 83 PHE A N 1
ATOM 681 C CA . PHE A 1 83 ? 12.484 5.652 -3.611 1 96 83 PHE A CA 1
ATOM 682 C C . PHE A 1 83 ? 12.797 7.125 -3.393 1 96 83 PHE A C 1
ATOM 684 O O . PHE A 1 83 ? 13.633 7.469 -2.555 1 96 83 PHE A O 1
ATOM 691 N N . PRO A 1 84 ? 12.156 8.047 -4.07 1 96.19 84 PRO A N 1
ATOM 692 C CA . PRO A 1 84 ? 12.414 9.461 -3.818 1 96.19 84 PRO A CA 1
ATOM 693 C C . PRO A 1 84 ? 12.086 9.883 -2.385 1 96.19 84 PRO A C 1
ATOM 695 O O . PRO A 1 84 ? 12.781 10.711 -1.805 1 96.19 84 PRO A O 1
ATOM 698 N N . LEU A 1 85 ? 11.031 9.352 -1.828 1 96.62 85 LEU A N 1
ATOM 699 C CA . LEU A 1 85 ? 10.68 9.672 -0.448 1 96.62 85 LEU A CA 1
ATOM 700 C C . LEU A 1 85 ? 11.766 9.195 0.512 1 96.62 85 LEU A C 1
ATOM 702 O O . LEU A 1 85 ? 12.117 9.906 1.457 1 96.62 85 LEU A O 1
ATOM 706 N N . ALA A 1 86 ? 12.258 8 0.211 1 96.31 86 ALA A N 1
ATOM 707 C CA . ALA A 1 86 ? 13.305 7.445 1.068 1 96.31 86 ALA A CA 1
ATOM 708 C C . ALA A 1 86 ? 14.555 8.312 1.041 1 96.31 86 ALA A C 1
ATOM 710 O O . ALA A 1 86 ? 15.164 8.562 2.082 1 96.31 86 ALA A O 1
ATOM 711 N N . ILE A 1 87 ? 14.938 8.766 -0.117 1 96.5 87 ILE A N 1
ATOM 712 C CA . ILE A 1 87 ? 16.094 9.633 -0.252 1 96.5 87 ILE A CA 1
ATOM 713 C C . ILE A 1 87 ? 15.883 10.914 0.559 1 96.5 87 ILE A C 1
ATOM 715 O O . ILE A 1 87 ? 16.766 11.328 1.313 1 96.5 87 ILE A O 1
ATOM 719 N N . TYR A 1 88 ? 14.758 11.477 0.411 1 96.12 88 TYR A N 1
ATOM 720 C CA . TYR A 1 88 ? 14.422 12.711 1.113 1 96.12 88 TYR A CA 1
ATOM 721 C C . TYR A 1 88 ? 14.477 12.508 2.623 1 96.12 88 TYR A C 1
ATOM 723 O O . TYR A 1 88 ? 15.023 13.344 3.348 1 96.12 88 TYR A O 1
ATOM 731 N N . ILE A 1 89 ? 13.898 11.398 3.098 1 95.62 89 ILE A N 1
ATOM 732 C CA . ILE A 1 89 ? 13.82 11.133 4.527 1 95.62 89 ILE A CA 1
ATOM 733 C C . ILE A 1 89 ? 15.219 10.906 5.094 1 95.62 89 ILE A C 1
ATOM 735 O O . ILE A 1 89 ? 15.578 11.477 6.125 1 95.62 89 ILE A O 1
ATOM 739 N N . VAL A 1 90 ? 15.992 10.086 4.43 1 94.94 90 VAL A N 1
ATOM 740 C CA . VAL A 1 90 ? 17.328 9.758 4.902 1 94.94 90 VAL A CA 1
ATOM 741 C C . VAL A 1 90 ? 18.188 11.016 4.941 1 94.94 90 VAL A C 1
ATOM 743 O O . VAL A 1 90 ? 18.906 11.258 5.914 1 94.94 90 VAL A O 1
ATOM 746 N N . ARG A 1 91 ? 18.109 11.883 3.934 1 93.38 91 ARG A N 1
ATOM 747 C CA . ARG A 1 91 ? 18.891 13.109 3.863 1 93.38 91 ARG A CA 1
ATOM 748 C C . ARG A 1 91 ? 18.547 14.055 5.008 1 93.38 91 ARG A C 1
ATOM 750 O O . ARG A 1 91 ? 19.406 14.727 5.562 1 93.38 91 ARG A O 1
ATOM 757 N N . ASN A 1 92 ? 17.281 14.086 5.367 1 91.69 92 ASN A N 1
ATOM 758 C CA . ASN A 1 92 ? 16.828 15.039 6.383 1 91.69 92 ASN A CA 1
ATOM 759 C C . ASN A 1 92 ? 16.969 14.461 7.789 1 91.69 92 ASN A C 1
ATOM 761 O O . ASN A 1 92 ? 17.266 15.188 8.734 1 91.69 92 ASN A O 1
ATOM 765 N N . LEU A 1 93 ? 16.734 13.164 7.883 1 89.62 93 LEU A N 1
ATOM 766 C CA . LEU A 1 93 ? 16.844 12.547 9.203 1 89.62 93 LEU A CA 1
ATOM 767 C C . LEU A 1 93 ? 18.297 12.375 9.609 1 89.62 93 LEU A C 1
ATOM 769 O O . LEU A 1 93 ? 18.609 12.195 10.789 1 89.62 93 LEU A O 1
ATOM 773 N N . ALA A 1 94 ? 19.188 12.375 8.625 1 87.88 94 ALA A N 1
ATOM 774 C CA . ALA A 1 94 ? 20.609 12.25 8.922 1 87.88 94 ALA A CA 1
ATOM 775 C C . ALA A 1 94 ? 21.125 13.492 9.648 1 87.88 94 ALA A C 1
ATOM 777 O O . ALA A 1 94 ? 22.156 13.43 10.328 1 87.88 94 ALA A O 1
ATOM 778 N N . ALA A 1 95 ? 20.391 14.594 9.445 1 82.62 95 ALA A N 1
ATOM 779 C CA . ALA A 1 95 ? 20.75 15.812 10.156 1 82.62 95 ALA A CA 1
ATOM 780 C C . ALA A 1 95 ? 20.438 15.695 11.641 1 82.62 95 ALA A C 1
ATOM 782 O O . ALA A 1 95 ? 19.547 14.938 12.039 1 82.62 95 ALA A O 1
ATOM 783 N N . LYS A 1 96 ? 21.156 16.391 12.477 1 78.12 96 LYS A N 1
ATOM 784 C CA . LYS A 1 96 ? 21 16.281 13.922 1 78.12 96 LYS A CA 1
ATOM 785 C C . LYS A 1 96 ? 19.828 17.125 14.414 1 78.12 96 LYS A C 1
ATOM 787 O O . LYS A 1 96 ? 19.516 17.141 15.609 1 78.12 96 LYS A O 1
ATOM 792 N N . LYS A 1 97 ? 19.016 17.625 13.57 1 77.62 97 LYS A N 1
ATOM 793 C CA . LYS A 1 97 ? 17.844 18.406 13.93 1 77.62 97 LYS A CA 1
ATOM 794 C C . LYS A 1 97 ? 16.594 17.531 14.008 1 77.62 97 LYS A C 1
ATOM 796 O O . LYS A 1 97 ? 16.547 16.469 13.391 1 77.62 97 LYS A O 1
ATOM 801 N N . PRO A 1 98 ? 15.68 17.953 14.883 1 81.44 98 PRO A N 1
ATOM 802 C CA . PRO A 1 98 ? 14.422 17.219 14.953 1 81.44 98 PRO A CA 1
ATOM 803 C C . PRO A 1 98 ? 13.695 17.156 13.609 1 81.44 98 PRO A C 1
ATOM 805 O O . PRO A 1 98 ? 13.906 18 12.742 1 81.44 98 PRO A O 1
ATOM 808 N N . SER A 1 99 ? 12.875 16.078 13.508 1 84.06 99 SER A N 1
ATOM 809 C CA . SER A 1 99 ? 12.141 15.906 12.258 1 84.06 99 SER A CA 1
ATOM 810 C C . SER A 1 99 ? 11.18 17.062 12.016 1 84.06 99 SER A C 1
ATOM 812 O O . SER A 1 99 ? 10.5 17.516 12.938 1 84.06 99 SER A O 1
ATOM 814 N N . SER A 1 100 ? 11.203 17.562 10.852 1 87.94 100 SER A N 1
ATOM 815 C CA . SER A 1 100 ? 10.305 18.641 10.453 1 87.94 100 SER A CA 1
ATOM 816 C C . SER A 1 100 ? 8.984 18.094 9.93 1 87.94 100 SER A C 1
ATOM 818 O O . SER A 1 100 ? 8.844 16.891 9.719 1 87.94 100 SER A O 1
ATOM 820 N N . GLY A 1 101 ? 8.016 18.922 9.789 1 92 101 GLY A N 1
ATOM 821 C CA . GLY A 1 101 ? 6.707 18.562 9.273 1 92 101 GLY A CA 1
ATOM 822 C C . GLY A 1 101 ? 6.773 17.844 7.938 1 92 101 GLY A C 1
ATOM 823 O O . GLY A 1 101 ? 6.203 16.75 7.781 1 92 101 GLY A O 1
ATOM 824 N N . PRO A 1 102 ? 7.543 18.344 7.039 1 93.75 102 PRO A N 1
ATOM 825 C CA . PRO A 1 102 ? 7.656 17.719 5.723 1 93.75 102 PRO A CA 1
ATOM 826 C C . PRO A 1 102 ? 8.305 16.328 5.785 1 93.75 102 PRO A C 1
ATOM 828 O O . PRO A 1 102 ? 7.922 15.438 5.027 1 93.75 102 PRO A O 1
ATOM 831 N N . VAL A 1 103 ? 9.195 16.156 6.641 1 94.38 103 VAL A N 1
ATOM 832 C CA . VAL A 1 103 ? 9.852 14.867 6.773 1 94.38 103 VAL A CA 1
ATOM 833 C C . VAL A 1 103 ? 8.875 13.844 7.359 1 94.38 103 VAL A C 1
ATOM 835 O O . VAL A 1 103 ? 8.836 12.695 6.926 1 94.38 103 VAL A O 1
ATOM 838 N N . GLU A 1 104 ? 8.102 14.297 8.289 1 95.5 104 GLU A N 1
ATOM 839 C CA . GLU A 1 104 ? 7.086 13.43 8.883 1 95.5 104 GLU A CA 1
ATOM 840 C C . GLU A 1 104 ? 6.023 13.039 7.859 1 95.5 104 GLU A C 1
ATOM 842 O O . GLU A 1 104 ? 5.555 11.898 7.848 1 95.5 104 GLU A O 1
ATOM 847 N N . LEU A 1 105 ? 5.742 14 7.082 1 96.06 105 LEU A N 1
ATOM 848 C CA . LEU A 1 105 ? 4.777 13.75 6.016 1 96.06 105 LEU A CA 1
ATOM 849 C C . LEU A 1 105 ? 5.309 12.703 5.039 1 96.06 105 LEU A C 1
ATOM 851 O O . LEU A 1 105 ? 4.598 11.758 4.688 1 96.06 105 LEU A O 1
ATOM 855 N N . ALA A 1 106 ? 6.523 12.859 4.621 1 96.44 106 ALA A N 1
ATOM 856 C CA . ALA A 1 106 ? 7.176 11.898 3.744 1 96.44 106 ALA A CA 1
ATOM 857 C C . ALA A 1 106 ? 7.273 10.523 4.41 1 96.44 106 ALA A C 1
ATOM 859 O O . ALA A 1 106 ? 7.074 9.5 3.762 1 96.44 106 ALA A O 1
ATOM 860 N N . GLY A 1 107 ? 7.562 10.562 5.684 1 96.69 107 GLY A N 1
ATOM 861 C CA . GLY A 1 107 ? 7.664 9.32 6.434 1 96.69 107 GLY A CA 1
ATOM 862 C C . GLY A 1 107 ? 6.348 8.57 6.523 1 96.69 107 GLY A C 1
ATOM 863 O O . GLY A 1 107 ? 6.328 7.336 6.504 1 96.69 107 GLY A O 1
ATOM 864 N N . LEU A 1 108 ? 5.301 9.297 6.633 1 97.31 108 LEU A N 1
ATOM 865 C CA . LEU A 1 108 ? 3.98 8.68 6.688 1 97.31 108 LEU A CA 1
ATOM 866 C C . LEU A 1 108 ? 3.668 7.945 5.391 1 97.31 108 LEU A C 1
ATOM 868 O O . LEU A 1 108 ? 3.291 6.77 5.41 1 97.31 108 LEU A O 1
ATOM 872 N N . ALA A 1 109 ? 3.824 8.641 4.301 1 97.19 109 ALA A N 1
ATOM 873 C CA . ALA A 1 109 ? 3.547 8.031 3 1 97.19 109 ALA A CA 1
ATOM 874 C C . ALA A 1 109 ? 4.453 6.832 2.752 1 97.19 109 ALA A C 1
ATOM 876 O O . ALA A 1 109 ? 3.977 5.754 2.385 1 97.19 109 ALA A O 1
ATOM 877 N N . TYR A 1 110 ? 5.723 7.012 3.018 1 97.62 110 TYR A N 1
ATOM 878 C CA . TYR A 1 110 ? 6.707 5.945 2.85 1 97.62 110 TYR A CA 1
ATOM 879 C C . TYR A 1 110 ? 6.359 4.742 3.719 1 97.62 110 TYR A C 1
ATOM 881 O O . TYR A 1 110 ? 6.402 3.602 3.254 1 97.62 110 TYR A O 1
ATOM 889 N N . GLY A 1 111 ? 6.074 5.023 4.918 1 97.19 111 GLY A N 1
ATOM 890 C CA . GLY A 1 111 ? 5.77 3.947 5.848 1 97.19 111 GLY A CA 1
ATOM 891 C C . GLY A 1 111 ? 4.531 3.16 5.465 1 97.19 111 GLY A C 1
ATOM 892 O O . GLY A 1 111 ? 4.504 1.934 5.59 1 97.19 111 GLY A O 1
ATOM 893 N N . CYS A 1 112 ? 3.516 3.824 5.031 1 96.38 112 CYS A N 1
ATOM 894 C CA . CYS A 1 112 ? 2.289 3.166 4.598 1 96.38 112 CYS A CA 1
ATOM 895 C C . CYS A 1 112 ? 2.561 2.219 3.436 1 96.38 112 CYS A C 1
ATOM 897 O O . CYS A 1 112 ? 2.15 1.057 3.467 1 96.38 112 CYS A O 1
ATOM 899 N N . LEU A 1 113 ? 3.252 2.719 2.467 1 97.06 113 LEU A N 1
ATOM 900 C CA . LEU A 1 113 ? 3.498 1.949 1.251 1 97.06 113 LEU A CA 1
ATOM 901 C C . LEU A 1 113 ? 4.43 0.775 1.529 1 97.06 113 LEU A C 1
ATOM 903 O O . LEU A 1 113 ? 4.176 -0.345 1.08 1 97.06 113 LEU A O 1
ATOM 907 N N . THR A 1 114 ? 5.43 1.037 2.318 1 96.88 114 THR A N 1
ATOM 908 C CA . THR A 1 114 ? 6.406 -0.001 2.623 1 96.88 114 THR A CA 1
ATOM 909 C C . THR A 1 114 ? 5.785 -1.091 3.492 1 96.88 114 THR A C 1
ATOM 911 O O . THR A 1 114 ? 5.98 -2.281 3.236 1 96.88 114 THR A O 1
ATOM 914 N N . ALA A 1 115 ? 5.078 -0.671 4.477 1 96.44 115 ALA A N 1
ATOM 915 C CA . ALA A 1 115 ? 4.434 -1.649 5.348 1 96.44 115 ALA A CA 1
ATOM 916 C C . ALA A 1 115 ? 3.451 -2.518 4.566 1 96.44 115 ALA A C 1
ATOM 918 O O . ALA A 1 115 ? 3.443 -3.742 4.711 1 96.44 115 ALA A O 1
ATOM 919 N N . MET A 1 116 ? 2.688 -1.927 3.746 1 96.06 116 MET A N 1
ATOM 920 C CA . MET A 1 116 ? 1.675 -2.672 3.002 1 96.06 116 MET A CA 1
ATOM 921 C C . MET A 1 116 ? 2.324 -3.67 2.051 1 96.06 116 MET A C 1
ATOM 923 O O . MET A 1 116 ? 1.902 -4.824 1.974 1 96.06 116 MET A O 1
ATOM 927 N N . SER A 1 117 ? 3.301 -3.234 1.278 1 96 117 SER A N 1
ATOM 928 C CA . SER A 1 117 ? 3.957 -4.141 0.341 1 96 117 SER A CA 1
ATOM 929 C C . SER A 1 117 ? 4.652 -5.285 1.073 1 96 117 SER A C 1
ATOM 931 O O . SER A 1 117 ? 4.629 -6.426 0.614 1 96 117 SER A O 1
ATOM 933 N N . SER A 1 118 ? 5.238 -4.984 2.221 1 96.75 118 SER A N 1
ATOM 934 C CA . SER A 1 118 ? 5.934 -6.016 2.982 1 96.75 118 SER A CA 1
ATOM 935 C C . SER A 1 118 ? 4.953 -7.023 3.578 1 96.75 118 SER A C 1
ATOM 937 O O . SER A 1 118 ? 5.242 -8.219 3.631 1 96.75 118 SER A O 1
ATOM 939 N N . VAL A 1 119 ? 3.818 -6.527 4.043 1 96.62 119 VAL A N 1
ATOM 940 C CA . VAL A 1 119 ? 2.789 -7.426 4.551 1 96.62 119 VAL A CA 1
ATOM 941 C C . VAL A 1 119 ? 2.346 -8.383 3.445 1 96.62 119 VAL A C 1
ATOM 943 O O . VAL A 1 119 ? 2.17 -9.578 3.684 1 96.62 119 VAL A O 1
ATOM 946 N N . ALA A 1 120 ? 2.156 -7.863 2.256 1 95.88 120 ALA A N 1
ATOM 947 C CA . ALA A 1 120 ? 1.775 -8.695 1.118 1 95.88 120 ALA A CA 1
ATOM 948 C C . ALA A 1 120 ? 2.834 -9.758 0.839 1 95.88 120 ALA A C 1
ATOM 950 O O . ALA A 1 120 ? 2.504 -10.922 0.59 1 95.88 120 ALA A O 1
ATOM 951 N N . CYS A 1 121 ? 4.094 -9.398 0.951 1 95.62 121 CYS A N 1
ATOM 952 C CA . CYS A 1 121 ? 5.184 -10.336 0.695 1 95.62 121 CYS A CA 1
ATOM 953 C C . CYS A 1 121 ? 5.246 -11.414 1.774 1 95.62 121 CYS A C 1
ATOM 955 O O . CYS A 1 121 ? 5.449 -12.586 1.473 1 95.62 121 CYS A O 1
ATOM 957 N N . VAL A 1 122 ? 5.09 -10.969 2.986 1 96.81 122 VAL A N 1
ATOM 958 C CA . VAL A 1 122 ? 5.121 -11.922 4.094 1 96.81 122 VAL A CA 1
ATOM 959 C C . VAL A 1 122 ? 3.994 -12.938 3.936 1 96.81 122 VAL A C 1
ATOM 961 O O . VAL A 1 122 ? 4.219 -14.148 4.07 1 96.81 122 VAL A O 1
ATOM 964 N N . ALA A 1 123 ? 2.822 -12.469 3.617 1 95.88 123 ALA A N 1
ATOM 965 C CA . ALA A 1 123 ? 1.666 -13.344 3.453 1 95.88 123 ALA A CA 1
ATOM 966 C C . ALA A 1 123 ? 1.887 -14.336 2.312 1 95.88 123 ALA A C 1
ATOM 968 O O . ALA A 1 123 ? 1.592 -15.523 2.449 1 95.88 123 ALA A O 1
ATOM 969 N N . GLU A 1 124 ? 2.395 -13.828 1.227 1 94.88 124 GLU A N 1
ATOM 970 C CA . GLU A 1 124 ? 2.645 -14.695 0.079 1 94.88 124 GLU A CA 1
ATOM 971 C C . GLU A 1 124 ? 3.73 -15.727 0.389 1 94.88 124 GLU A C 1
ATOM 973 O O . GLU A 1 124 ? 3.592 -16.906 0.054 1 94.88 124 GLU A O 1
ATOM 978 N N . LEU A 1 125 ? 4.711 -15.273 1.039 1 94.81 125 LEU A N 1
ATOM 979 C CA . LEU A 1 125 ? 5.828 -16.141 1.399 1 94.81 125 LEU A CA 1
ATOM 980 C C . LEU A 1 125 ? 5.359 -17.266 2.312 1 94.81 125 LEU A C 1
ATOM 982 O O . LEU A 1 125 ? 5.77 -18.422 2.143 1 94.81 125 LEU A O 1
ATOM 986 N N . LEU A 1 126 ? 4.531 -16.969 3.244 1 95.31 126 LEU A N 1
ATOM 987 C CA . LEU A 1 126 ? 4.047 -17.938 4.219 1 95.31 126 LEU A CA 1
ATOM 988 C C . LEU A 1 126 ? 3.248 -19.047 3.531 1 95.31 126 LEU A C 1
ATOM 990 O O . LEU A 1 126 ? 3.182 -20.172 4.031 1 95.31 126 LEU A O 1
ATOM 994 N N . GLU A 1 127 ? 2.732 -18.797 2.355 1 93.56 127 GLU A N 1
ATOM 995 C CA . GLU A 1 127 ? 1.89 -19.766 1.66 1 93.56 127 GLU A CA 1
ATOM 996 C C . GLU A 1 127 ? 2.686 -20.531 0.61 1 93.56 127 GLU A C 1
ATOM 998 O O . GLU A 1 127 ? 2.193 -21.516 0.045 1 93.56 127 GLU A O 1
ATOM 1003 N N . MET A 1 128 ? 3.893 -20.109 0.395 1 92.88 128 MET A N 1
ATOM 1004 C CA . MET A 1 128 ? 4.711 -20.766 -0.616 1 92.88 128 MET A CA 1
ATOM 1005 C C . MET A 1 128 ? 5.113 -22.172 -0.159 1 92.88 128 MET A C 1
ATOM 1007 O O . MET A 1 128 ? 5.395 -22.391 1.021 1 92.88 128 MET A O 1
ATOM 1011 N N . GLY A 1 129 ? 5.164 -23.094 -1.099 1 92.06 129 GLY A N 1
ATOM 1012 C CA . GLY A 1 129 ? 5.547 -24.469 -0.816 1 92.06 129 GLY A CA 1
ATOM 1013 C C . GLY A 1 129 ? 7.035 -24.719 -0.983 1 92.06 129 GLY A C 1
ATOM 1014 O O . GLY A 1 129 ? 7.781 -23.812 -1.361 1 92.06 129 GLY A O 1
ATOM 1015 N N . PRO A 1 130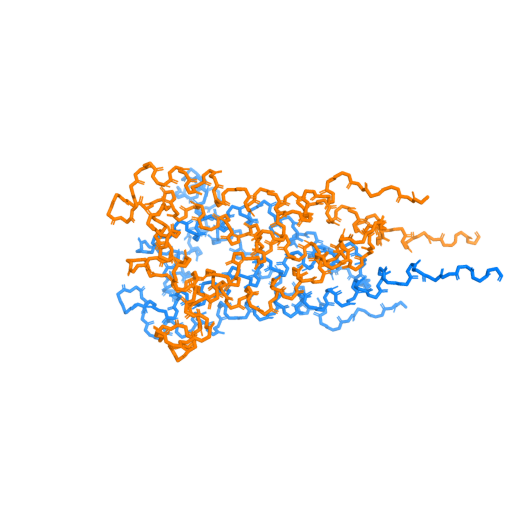 ? 7.434 -25.891 -0.646 1 92.75 130 PRO A N 1
ATOM 1016 C CA . PRO A 1 130 ? 8.852 -26.25 -0.702 1 92.75 130 PRO A CA 1
ATOM 1017 C C . PRO A 1 130 ? 9.422 -26.172 -2.115 1 92.75 130 PRO A C 1
ATOM 1019 O O . PRO A 1 130 ? 10.641 -26.094 -2.287 1 92.75 130 PRO A O 1
ATOM 1022 N N . GLU A 1 131 ? 8.656 -26.141 -3.105 1 91.88 131 GLU A N 1
ATOM 1023 C CA . GLU A 1 131 ? 9.125 -26.047 -4.484 1 91.88 131 GLU A CA 1
ATOM 1024 C C . GLU A 1 131 ? 9.695 -24.656 -4.777 1 91.88 131 GLU A C 1
ATOM 1026 O O . GLU A 1 131 ? 10.531 -24.5 -5.668 1 91.88 131 GLU A O 1
ATOM 1031 N N . LEU A 1 132 ? 9.289 -23.766 -3.977 1 92.12 132 LEU A N 1
ATOM 1032 C CA . LEU A 1 132 ? 9.711 -22.391 -4.223 1 92.12 132 LEU A CA 1
ATOM 1033 C C . LEU A 1 132 ? 10.773 -21.953 -3.215 1 92.12 132 LEU A C 1
ATOM 1035 O O . LEU A 1 132 ? 11.688 -21.203 -3.551 1 92.12 132 LEU A O 1
ATOM 1039 N N . VAL A 1 133 ? 10.586 -22.406 -1.974 1 94.06 133 VAL A N 1
ATOM 1040 C CA . VAL A 1 133 ? 11.5 -21.984 -0.916 1 94.06 133 VAL A CA 1
ATOM 1041 C C . VAL A 1 133 ? 11.539 -23.031 0.185 1 94.06 133 VAL A C 1
ATOM 1043 O O . VAL A 1 133 ? 10.508 -23.578 0.568 1 94.06 133 VAL A O 1
ATOM 1046 N N . SER A 1 134 ? 12.758 -23.359 0.632 1 94.5 134 SER A N 1
ATOM 1047 C CA . SER A 1 134 ? 12.891 -24.297 1.743 1 94.5 134 SER A CA 1
ATOM 1048 C C . SER A 1 134 ? 12.297 -23.719 3.025 1 94.5 134 SER A C 1
ATOM 1050 O O . SER A 1 134 ? 12.211 -22.5 3.186 1 94.5 134 SER A O 1
ATOM 1052 N N . GLU A 1 135 ? 11.906 -24.562 3.906 1 94.62 135 GLU A N 1
ATOM 1053 C CA . GLU A 1 135 ? 11.281 -24.125 5.156 1 94.62 135 GLU A CA 1
ATOM 1054 C C . GLU A 1 135 ? 12.227 -23.25 5.973 1 94.62 135 GLU A C 1
ATOM 1056 O O . GLU A 1 135 ? 11.797 -22.281 6.598 1 94.62 135 GLU A O 1
ATOM 1061 N N . GLU A 1 136 ? 13.422 -23.672 5.973 1 94.19 136 GLU A N 1
ATOM 1062 C CA . GLU A 1 136 ? 14.406 -22.891 6.719 1 94.19 136 GLU A CA 1
ATOM 1063 C C . GLU A 1 136 ? 14.57 -21.484 6.125 1 94.19 136 GLU A C 1
ATOM 1065 O O . GLU A 1 136 ? 14.531 -20.5 6.848 1 94.19 136 GLU A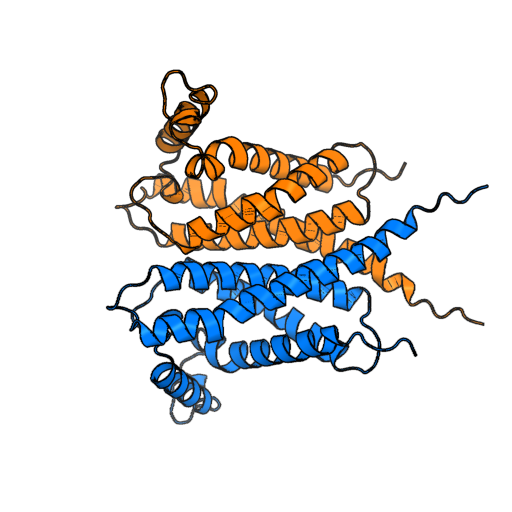 O 1
ATOM 1070 N N . HIS A 1 137 ? 14.75 -21.469 4.863 1 94.62 137 HIS A N 1
ATOM 1071 C CA . HIS A 1 137 ? 14.883 -20.188 4.184 1 94.62 137 HIS A CA 1
ATOM 1072 C C . HIS A 1 137 ? 13.625 -19.344 4.34 1 94.62 137 HIS A C 1
ATOM 1074 O O . HIS A 1 137 ? 13.703 -18.125 4.527 1 94.62 137 HIS A O 1
ATOM 1080 N N . LYS A 1 138 ? 12.531 -19.984 4.273 1 95.62 138 LYS A N 1
ATOM 1081 C CA . LYS A 1 138 ? 11.25 -19.312 4.438 1 95.62 138 LYS A CA 1
ATOM 1082 C C . LYS A 1 138 ? 11.172 -18.609 5.797 1 95.62 138 LYS A C 1
ATOM 1084 O O . LYS A 1 138 ? 10.812 -17.438 5.875 1 95.62 138 LYS A O 1
ATOM 1089 N N . ARG A 1 139 ? 11.484 -19.328 6.793 1 95.31 139 ARG A N 1
ATOM 1090 C CA . ARG A 1 139 ? 11.438 -18.766 8.141 1 95.31 139 ARG A CA 1
ATOM 1091 C C . ARG A 1 139 ? 12.375 -17.578 8.281 1 95.31 139 ARG A C 1
ATOM 1093 O O . ARG A 1 139 ? 12 -16.547 8.828 1 95.31 139 ARG A O 1
ATOM 1100 N N . ASN A 1 140 ? 13.539 -17.75 7.766 1 95.5 140 ASN A N 1
ATOM 1101 C CA . ASN A 1 140 ? 14.523 -16.672 7.844 1 95.5 140 ASN A CA 1
ATOM 1102 C C . ASN A 1 140 ? 14.078 -15.438 7.059 1 95.5 140 ASN A C 1
ATOM 1104 O O . ASN A 1 140 ? 14.266 -14.305 7.504 1 95.5 140 ASN A O 1
ATOM 1108 N N . LEU A 1 141 ? 13.531 -15.711 5.957 1 95.81 141 LEU A N 1
ATOM 1109 C CA . LEU A 1 141 ? 13.062 -14.609 5.117 1 95.81 141 LEU A CA 1
ATOM 1110 C C . LEU A 1 141 ? 11.883 -13.891 5.762 1 95.81 141 LEU A C 1
ATOM 1112 O O . LEU A 1 141 ? 11.859 -12.664 5.84 1 95.81 141 LEU A O 1
ATOM 1116 N N . VAL A 1 142 ? 10.922 -14.672 6.254 1 96.38 142 VAL A N 1
ATOM 1117 C CA . VAL A 1 142 ? 9.711 -14.102 6.836 1 96.38 142 VAL A CA 1
ATOM 1118 C C . VAL A 1 142 ? 10.07 -13.258 8.055 1 96.38 142 VAL A C 1
ATOM 1120 O O . VAL A 1 142 ? 9.719 -12.078 8.125 1 96.38 142 VAL A O 1
ATOM 1123 N N . TRP A 1 143 ? 10.844 -13.797 8.945 1 94.81 143 TRP A N 1
ATOM 1124 C CA . TRP A 1 143 ? 11.07 -13.148 10.234 1 94.81 143 TRP A CA 1
ATOM 1125 C C . TRP A 1 143 ? 12.281 -12.227 10.18 1 94.81 143 TRP A C 1
ATOM 1127 O O . TRP A 1 143 ? 12.352 -11.25 10.93 1 94.81 143 TRP A O 1
ATOM 1137 N N . GLY A 1 144 ? 13.172 -12.547 9.32 1 92.62 144 GLY A N 1
ATOM 1138 C CA . GLY A 1 144 ? 14.43 -11.82 9.312 1 92.62 144 GLY A CA 1
ATOM 1139 C C . GLY A 1 144 ? 14.469 -10.711 8.281 1 92.62 144 GLY A C 1
ATOM 1140 O O . GLY A 1 144 ? 15.164 -9.711 8.461 1 92.62 144 GLY A O 1
ATOM 1141 N N . THR A 1 145 ? 13.797 -10.93 7.234 1 92.88 145 THR A N 1
ATOM 1142 C CA . THR A 1 145 ? 13.953 -9.984 6.129 1 92.88 145 THR A CA 1
ATOM 1143 C C . THR A 1 145 ? 12.672 -9.188 5.91 1 92.88 145 THR A C 1
ATOM 1145 O O . THR A 1 145 ? 12.68 -7.957 5.98 1 92.88 145 THR A O 1
ATOM 1148 N N . TYR A 1 146 ? 11.57 -9.867 5.805 1 95.94 146 TYR A N 1
ATOM 1149 C CA . TYR A 1 146 ? 10.375 -9.188 5.324 1 95.94 146 TYR A CA 1
ATOM 1150 C C . TYR A 1 146 ? 9.555 -8.633 6.484 1 95.94 146 TYR A C 1
ATOM 1152 O O . TYR A 1 146 ? 9.008 -7.531 6.398 1 95.94 146 TYR A O 1
ATOM 1160 N N . PHE A 1 147 ? 9.508 -9.344 7.562 1 96.56 147 PHE A N 1
ATOM 1161 C CA . PHE A 1 147 ? 8.648 -8.945 8.672 1 96.56 147 PHE A CA 1
ATOM 1162 C C . PHE A 1 147 ? 9.125 -7.633 9.273 1 96.5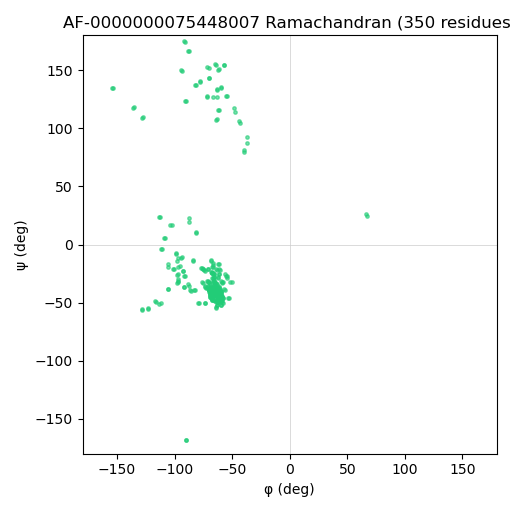6 147 PHE A C 1
ATOM 1164 O O . PHE A 1 147 ? 8.32 -6.754 9.578 1 96.56 147 PHE A O 1
ATOM 1171 N N . PRO A 1 148 ? 10.43 -7.41 9.461 1 95.94 148 PRO A N 1
ATOM 1172 C CA . PRO A 1 148 ? 10.898 -6.125 9.984 1 95.94 148 PRO A CA 1
ATOM 1173 C C . PRO A 1 148 ? 10.477 -4.945 9.109 1 95.94 148 PRO A C 1
ATOM 1175 O O . PRO A 1 148 ? 10.219 -3.852 9.617 1 95.94 148 PRO A O 1
ATOM 1178 N N . TYR A 1 149 ? 10.383 -5.148 7.855 1 95.5 149 TYR A N 1
ATOM 1179 C CA . TYR A 1 149 ? 9.992 -4.086 6.934 1 95.5 149 TYR A CA 1
ATOM 1180 C C . TYR A 1 149 ? 8.492 -3.824 7 1 95.5 149 TYR A C 1
ATOM 1182 O O . TYR A 1 149 ? 8.016 -2.781 6.543 1 95.5 149 TYR A O 1
ATOM 1190 N N . ALA A 1 150 ? 7.816 -4.801 7.488 1 95.88 150 ALA A N 1
ATOM 1191 C CA . ALA A 1 150 ? 6.391 -4.59 7.727 1 95.88 150 ALA A CA 1
ATOM 1192 C C . ALA A 1 150 ? 6.152 -3.889 9.062 1 95.88 150 ALA A C 1
ATOM 1194 O O . ALA A 1 150 ? 5.355 -2.949 9.141 1 95.88 150 ALA A O 1
ATOM 1195 N N . LEU A 1 151 ? 6.902 -4.262 10.023 1 96.44 151 LEU A N 1
ATOM 1196 C CA . LEU A 1 151 ? 6.672 -3.812 11.391 1 96.44 151 LEU A CA 1
ATOM 1197 C C . LEU A 1 151 ? 7.199 -2.398 11.594 1 96.44 151 LEU A C 1
ATOM 1199 O O . LEU A 1 151 ? 6.473 -1.519 12.055 1 96.44 151 LEU A O 1
ATOM 1203 N N . ILE A 1 152 ? 8.406 -2.143 11.219 1 96.31 152 ILE A N 1
ATOM 1204 C CA . ILE A 1 152 ? 9.078 -0.892 11.555 1 96.31 152 ILE A CA 1
ATOM 1205 C C . ILE A 1 152 ? 8.5 0.246 10.719 1 96.31 152 ILE A C 1
ATOM 1207 O O . ILE A 1 152 ? 8.062 1.267 11.258 1 96.31 152 ILE A O 1
ATOM 1211 N N . PRO A 1 153 ? 8.406 0.068 9.414 1 96.62 153 PRO A N 1
ATOM 1212 C CA . PRO A 1 153 ? 7.758 1.128 8.641 1 96.62 153 PRO A CA 1
ATOM 1213 C C . PRO A 1 153 ? 6.289 1.317 9.023 1 96.62 153 PRO A C 1
ATOM 1215 O O . PRO A 1 153 ? 5.777 2.438 8.977 1 96.62 153 PRO A O 1
ATOM 1218 N N . GLY A 1 154 ? 5.625 0.226 9.367 1 96.69 154 GLY A N 1
ATOM 1219 C CA . GLY A 1 154 ? 4.266 0.361 9.867 1 96.69 154 GLY A CA 1
ATOM 1220 C C . GLY A 1 154 ? 4.184 1.192 11.141 1 96.69 154 GLY A C 1
ATOM 1221 O O . GLY A 1 154 ? 3.338 2.082 11.25 1 96.69 154 GLY A O 1
ATOM 1222 N N . ALA A 1 155 ? 5.039 0.907 12.055 1 96.62 155 ALA A N 1
ATOM 1223 C CA . ALA A 1 155 ? 5.113 1.679 13.289 1 96.62 155 ALA A CA 1
ATOM 1224 C C . ALA A 1 155 ? 5.488 3.131 13.008 1 96.62 155 ALA A C 1
ATOM 1226 O O . ALA A 1 155 ? 4.973 4.047 13.656 1 96.62 155 ALA A O 1
ATOM 1227 N N . MET A 1 156 ? 6.367 3.299 12.07 1 96.56 156 MET A N 1
ATOM 1228 C CA . MET A 1 156 ? 6.773 4.648 11.68 1 96.56 156 MET A CA 1
ATOM 1229 C C . MET A 1 156 ? 5.59 5.43 11.117 1 96.56 156 MET A C 1
ATOM 1231 O O . MET A 1 156 ? 5.422 6.609 11.422 1 96.56 156 MET A O 1
ATOM 1235 N N . ALA A 1 157 ? 4.816 4.758 10.312 1 96.62 157 ALA A N 1
ATOM 1236 C CA . ALA A 1 157 ? 3.645 5.418 9.742 1 96.62 157 ALA A CA 1
ATOM 1237 C C . ALA A 1 157 ? 2.693 5.891 10.844 1 96.62 157 ALA A C 1
ATOM 1239 O O . ALA A 1 157 ? 2.186 7.016 10.789 1 96.62 157 ALA A O 1
ATOM 1240 N N . ILE A 1 158 ? 2.516 5.09 11.844 1 96.19 158 ILE A N 1
ATOM 1241 C CA . ILE A 1 158 ? 1.634 5.441 12.953 1 96.19 158 ILE A CA 1
ATOM 1242 C C . ILE A 1 158 ? 2.24 6.594 13.75 1 96.19 158 ILE A C 1
ATOM 1244 O O . ILE A 1 158 ? 1.541 7.543 14.109 1 96.19 158 ILE A O 1
ATOM 1248 N N . ASP A 1 159 ? 3.48 6.484 13.984 1 96.38 159 ASP A N 1
ATOM 1249 C CA . ASP A 1 159 ? 4.195 7.527 14.711 1 96.38 159 ASP A CA 1
ATOM 1250 C C . ASP A 1 159 ? 4.102 8.867 13.984 1 96.38 159 ASP A C 1
ATOM 1252 O O . ASP A 1 159 ? 3.723 9.875 14.586 1 96.38 159 ASP A O 1
ATOM 1256 N N . MET A 1 160 ? 4.43 8.859 12.742 1 96.19 160 MET A N 1
ATOM 1257 C CA . MET A 1 160 ? 4.395 10.086 11.953 1 96.19 160 MET A CA 1
ATOM 1258 C C . MET A 1 160 ? 2.971 10.625 11.852 1 96.19 160 MET A C 1
ATOM 1260 O O . MET A 1 160 ? 2.762 11.844 11.867 1 96.19 160 MET A O 1
ATOM 1264 N N . TYR A 1 161 ? 2.055 9.703 11.719 1 96.06 161 TYR A N 1
ATOM 1265 C CA . TYR A 1 161 ? 0.655 10.109 11.68 1 96.06 161 TYR A CA 1
ATOM 1266 C C . TYR A 1 161 ? 0.268 10.867 12.945 1 96.06 161 TYR A C 1
ATOM 1268 O O . TYR A 1 161 ? -0.377 11.914 12.875 1 96.06 161 TYR A O 1
ATOM 1276 N N . THR A 1 162 ? 0.642 10.367 14.062 1 95.38 162 THR A N 1
ATOM 1277 C CA . THR A 1 162 ? 0.289 10.969 15.344 1 95.38 162 THR A CA 1
ATOM 1278 C C . THR A 1 162 ? 0.977 12.32 15.523 1 95.38 162 THR A C 1
ATOM 1280 O O . THR A 1 162 ? 0.371 13.266 16.016 1 95.38 162 THR A O 1
ATOM 1283 N N . ARG A 1 163 ? 2.197 12.398 15.117 1 92.75 163 ARG A N 1
ATOM 1284 C CA . ARG A 1 163 ? 2.916 13.664 15.18 1 92.75 163 ARG A CA 1
ATOM 1285 C C . ARG A 1 163 ? 2.246 14.719 14.305 1 92.75 163 ARG A C 1
ATOM 1287 O O . ARG A 1 163 ? 2.047 15.852 14.734 1 92.75 163 ARG A O 1
ATOM 1294 N N . LEU A 1 164 ? 1.925 14.305 13.156 1 94.19 164 LEU A N 1
ATOM 1295 C CA . LEU A 1 164 ? 1.305 15.219 12.211 1 94.19 164 LEU A CA 1
ATOM 1296 C C . LEU A 1 164 ? -0.082 15.641 12.688 1 94.19 164 LEU A C 1
ATOM 1298 O O . LEU A 1 164 ? -0.501 16.781 12.461 1 94.19 164 LEU A O 1
ATOM 1302 N N . LEU A 1 165 ? -0.764 14.68 13.242 1 93.69 165 LEU A N 1
ATOM 1303 C CA . LEU A 1 165 ? -2.09 14.992 13.773 1 93.69 165 LEU A CA 1
ATOM 1304 C C . LEU A 1 165 ? -2.018 16.109 14.797 1 93.69 165 LEU A C 1
ATOM 1306 O O . LEU A 1 165 ? -2.855 17.016 14.789 1 93.69 165 LEU A O 1
ATOM 1310 N N . ARG A 1 166 ? -1.038 16.125 15.586 1 91.19 166 ARG A N 1
ATOM 1311 C CA . ARG A 1 166 ? -0.842 17.172 16.578 1 91.19 166 ARG A CA 1
ATOM 1312 C C . ARG A 1 166 ? -0.523 18.5 15.906 1 91.19 166 ARG A C 1
ATOM 1314 O O . ARG A 1 166 ? -1.007 19.562 16.344 1 91.19 166 ARG A O 1
ATOM 1321 N N . ARG A 1 167 ? 0.193 18.453 14.875 1 88.56 167 ARG A N 1
ATOM 1322 C CA . ARG A 1 167 ? 0.598 19.656 14.164 1 88.56 167 ARG A CA 1
ATOM 1323 C C . ARG A 1 167 ? -0.593 20.312 13.477 1 88.56 167 ARG A C 1
ATOM 1325 O O . ARG A 1 167 ? -0.708 21.547 13.453 1 88.56 167 ARG A O 1
ATOM 1332 N N . VAL A 1 168 ? -1.395 19.531 12.977 1 89.94 168 VAL A N 1
ATOM 1333 C CA . VAL A 1 168 ? -2.41 20.078 12.086 1 89.94 168 VAL A CA 1
ATOM 1334 C C . VAL A 1 168 ? -3.701 20.328 12.859 1 89.94 168 VAL A C 1
ATOM 1336 O O . VAL A 1 168 ? -4.613 21 12.367 1 89.94 168 VAL A O 1
ATOM 1339 N N . SER A 1 169 ? -3.912 19.75 13.992 1 85.12 169 SER A N 1
ATOM 1340 C CA . SER A 1 169 ? -5.078 20 14.836 1 85.12 169 SER A CA 1
ATOM 1341 C C . SER A 1 169 ? -4.949 21.328 15.578 1 85.12 169 SER A C 1
ATOM 1343 O O . SER A 1 169 ? -5.949 21.906 16 1 85.12 169 SER A O 1
ATOM 1345 N N . THR A 1 170 ? -3.859 21.797 15.961 1 67.75 170 THR A N 1
ATOM 1346 C CA . THR A 1 170 ? -3.648 23.047 16.688 1 67.75 170 THR A CA 1
ATOM 1347 C C . THR A 1 170 ? -4.008 24.25 15.82 1 67.75 170 THR A C 1
ATOM 1349 O O . THR A 1 170 ? -4.266 25.328 16.328 1 67.75 170 THR A O 1
ATOM 1352 N N . ASP A 1 171 ? -4.102 24.156 14.602 1 55.66 171 ASP A N 1
ATOM 1353 C CA . ASP A 1 171 ? -4.488 25.344 13.82 1 55.66 171 ASP A CA 1
ATOM 1354 C C . ASP A 1 171 ? -5.938 25.719 14.094 1 55.66 171 ASP A C 1
ATOM 1356 O O . ASP A 1 171 ? -6.379 26.812 13.703 1 55.66 171 ASP A O 1
ATOM 1360 N N . ILE A 1 172 ? -6.77 24.969 14.695 1 50.44 172 ILE A N 1
ATOM 1361 C CA . ILE A 1 172 ? -8.156 25.375 14.93 1 50.44 172 ILE A CA 1
ATOM 1362 C C . ILE A 1 172 ? -8.258 26.156 16.234 1 50.44 172 ILE A C 1
ATOM 1364 O O . ILE A 1 172 ? -8.773 25.656 17.234 1 50.44 172 ILE A O 1
ATOM 1368 N N . LYS A 1 173 ? -7.258 26.812 16.859 1 47.88 173 LYS A N 1
ATOM 1369 C CA . LYS A 1 173 ? -7.602 27.625 18.016 1 47.88 173 LYS A CA 1
ATOM 1370 C C . LYS A 1 173 ? -8.531 28.781 17.641 1 47.88 173 LYS A C 1
ATOM 1372 O O . LYS A 1 173 ? -8.211 29.562 16.734 1 47.88 173 LYS A O 1
ATOM 1377 N N . PRO A 1 174 ? -9.789 28.812 17.969 1 45.31 174 PRO A N 1
ATOM 1378 C CA . PRO A 1 174 ? -10.609 30.031 17.891 1 45.31 174 PRO A CA 1
ATOM 1379 C C . PRO A 1 174 ? -9.891 31.266 18.422 1 45.31 174 PRO A C 1
ATOM 1381 O O . PRO A 1 174 ? -9.211 31.172 19.453 1 45.31 174 PRO A O 1
ATOM 1384 N N . LYS A 1 175 ? -9.414 32.156 17.562 1 41.78 175 LYS A N 1
ATOM 1385 C CA . LYS A 1 175 ? -9.109 33.469 18.078 1 41.78 175 LYS A CA 1
ATOM 1386 C C . LYS A 1 175 ? -10.164 33.938 19.078 1 41.78 175 LYS A C 1
ATOM 1388 O O . LYS A 1 175 ? -11.352 34.031 18.734 1 41.78 175 LYS A O 1
ATOM 1393 N N . THR A 1 176 ? -10.172 33.531 20.281 1 37.25 176 THR A N 1
ATOM 1394 C CA . THR A 1 176 ? -10.938 34.281 21.266 1 37.25 176 THR A CA 1
ATOM 1395 C C . THR A 1 176 ? -10.844 35.781 21 1 37.25 176 THR A C 1
ATOM 1397 O O . THR A 1 176 ? -9.758 36.375 21.047 1 37.25 176 THR A O 1
ATOM 1400 N N . GLN A 1 177 ? -11.703 36.312 20.172 1 29.36 177 GLN A N 1
ATOM 1401 C CA . GLN A 1 177 ? -11.961 37.688 20.5 1 29.36 177 GLN A CA 1
ATOM 1402 C C . GLN A 1 177 ? -12.422 37.844 21.938 1 29.36 177 GLN A C 1
ATOM 1404 O O . GLN A 1 177 ? -13.164 37 22.453 1 29.36 177 GLN A O 1
ATOM 1409 N N . MET B 1 1 ? -17.531 31.594 4.047 1 43.44 1 MET B N 1
ATOM 1410 C CA . MET B 1 1 ? -17.109 30.266 4.465 1 43.44 1 MET B CA 1
ATOM 1411 C C . MET B 1 1 ? -16.25 29.594 3.398 1 43.44 1 MET B C 1
ATOM 1413 O O . MET B 1 1 ? -16.484 29.797 2.203 1 43.44 1 MET B O 1
ATOM 1417 N N . ALA B 1 2 ? -15.07 29.391 3.684 1 56.09 2 ALA B N 1
ATOM 1418 C CA . ALA B 1 2 ? -14.211 28.875 2.613 1 56.09 2 ALA B CA 1
ATOM 1419 C C . ALA B 1 2 ? -14.875 27.703 1.895 1 56.09 2 ALA B C 1
ATOM 1421 O O . ALA B 1 2 ? -15.445 26.828 2.535 1 56.09 2 ALA B O 1
ATOM 1422 N N . GLN B 1 3 ? -15.203 27.875 0.645 1 65.94 3 GLN B N 1
ATOM 1423 C CA . GLN B 1 3 ? -15.938 26.938 -0.188 1 65.94 3 GLN B CA 1
ATOM 1424 C C . GLN B 1 3 ? -15.148 25.641 -0.375 1 65.94 3 GLN B C 1
ATOM 1426 O O . GLN B 1 3 ? -13.938 25.672 -0.565 1 65.94 3 GLN B O 1
ATOM 1431 N N . LYS B 1 4 ? -15.844 24.484 -0.049 1 76.31 4 LYS B N 1
ATOM 1432 C CA . LYS B 1 4 ? -15.312 23.141 -0.258 1 76.31 4 LYS B CA 1
ATOM 1433 C C . LYS B 1 4 ? -14.883 22.953 -1.709 1 76.31 4 LYS B C 1
ATOM 1435 O O . LYS B 1 4 ? -15.609 23.312 -2.635 1 76.31 4 LYS B O 1
ATOM 1440 N N . ALA B 1 5 ? -13.664 22.516 -1.875 1 80.12 5 ALA B N 1
ATOM 1441 C CA . ALA B 1 5 ? -13.133 22.25 -3.209 1 80.12 5 ALA B CA 1
ATOM 1442 C C . ALA B 1 5 ? -13.961 21.188 -3.928 1 80.12 5 ALA B C 1
ATOM 1444 O O . ALA B 1 5 ? -14.391 20.203 -3.316 1 80.12 5 ALA B O 1
ATOM 1445 N N . ALA B 1 6 ? -14.312 21.375 -5.195 1 83.31 6 ALA B N 1
ATOM 1446 C CA . ALA B 1 6 ? -15.094 20.453 -6.027 1 83.31 6 ALA B CA 1
ATOM 1447 C C . ALA B 1 6 ? -14.523 19.047 -5.977 1 83.31 6 ALA B C 1
ATOM 1449 O O . ALA B 1 6 ? -15.273 18.062 -5.996 1 83.31 6 ALA B O 1
ATOM 1450 N N . ARG B 1 7 ? -13.203 18.969 -5.832 1 88.62 7 ARG B N 1
ATOM 1451 C CA . ARG B 1 7 ? -12.539 17.672 -5.797 1 88.62 7 ARG B CA 1
ATOM 1452 C C . ARG B 1 7 ? -12.93 16.875 -4.547 1 88.62 7 ARG B C 1
ATOM 1454 O O . ARG B 1 7 ? -12.977 15.648 -4.57 1 88.62 7 ARG B O 1
ATOM 1461 N N . ASP B 1 8 ? -13.234 17.594 -3.518 1 90.5 8 ASP B N 1
ATOM 1462 C CA . ASP B 1 8 ? -13.602 16.922 -2.27 1 90.5 8 ASP B CA 1
ATOM 1463 C C . ASP B 1 8 ? -14.914 16.156 -2.418 1 90.5 8 ASP B C 1
ATOM 1465 O O . ASP B 1 8 ? -15.125 15.156 -1.731 1 90.5 8 ASP B O 1
ATOM 1469 N N . TRP B 1 9 ? -15.695 16.609 -3.344 1 88.69 9 TRP B N 1
ATOM 1470 C CA . TRP B 1 9 ? -16.938 15.883 -3.613 1 88.69 9 TRP B CA 1
ATOM 1471 C C . TRP B 1 9 ? -16.641 14.57 -4.332 1 88.69 9 TRP B C 1
ATOM 1473 O O . TRP B 1 9 ? -17.297 13.555 -4.078 1 88.69 9 TRP B O 1
ATOM 1483 N N . ILE B 1 10 ? -15.688 14.609 -5.191 1 91.31 10 ILE B N 1
ATOM 1484 C CA . ILE B 1 10 ? -15.289 13.398 -5.906 1 91.31 10 ILE B CA 1
ATOM 1485 C C . ILE B 1 10 ? -14.711 12.391 -4.918 1 91.31 10 ILE B C 1
ATOM 1487 O O . ILE B 1 10 ? -15.039 11.203 -4.973 1 91.31 10 ILE B O 1
ATOM 1491 N N . TYR B 1 11 ? -13.867 12.922 -4 1 94.56 11 TYR B N 1
ATOM 1492 C CA . TYR B 1 11 ? -13.305 12.047 -2.977 1 94.56 11 TYR B CA 1
ATOM 1493 C C . TYR B 1 11 ? -14.406 11.422 -2.127 1 94.56 11 TYR B C 1
ATOM 1495 O O . TYR B 1 11 ? -14.367 10.219 -1.838 1 94.56 11 TYR B O 1
ATOM 1503 N N . LEU B 1 12 ? -15.367 12.242 -1.823 1 93.31 12 LEU B N 1
ATOM 1504 C CA . LEU B 1 12 ? -16.469 11.766 -0.987 1 93.31 12 LEU B CA 1
ATOM 1505 C C . LEU B 1 12 ? -17.234 10.641 -1.677 1 93.31 12 LEU B C 1
ATOM 1507 O O . LEU B 1 12 ? -17.516 9.609 -1.061 1 93.31 12 LEU B O 1
ATOM 1511 N N . VAL B 1 13 ? -17.484 10.773 -2.904 1 93.62 13 VAL B N 1
ATOM 1512 C CA . VAL B 1 13 ? -18.25 9.789 -3.648 1 93.62 13 VAL B CA 1
ATOM 1513 C C . VAL B 1 13 ? -17.453 8.492 -3.764 1 93.62 13 VAL B C 1
ATOM 1515 O O . VAL B 1 13 ? -17.984 7.41 -3.48 1 93.62 13 VAL B O 1
ATOM 1518 N N . ILE B 1 14 ? -16.234 8.594 -4.125 1 93.94 14 ILE B N 1
ATOM 1519 C CA . ILE B 1 14 ? -15.422 7.414 -4.383 1 93.94 14 ILE B CA 1
ATOM 1520 C C . ILE B 1 14 ? -15.188 6.66 -3.076 1 93.94 14 ILE B C 1
ATOM 1522 O O . ILE B 1 14 ? -15.242 5.426 -3.043 1 93.94 14 ILE B O 1
ATOM 1526 N N . ILE B 1 15 ? -14.945 7.371 -2.01 1 95.88 15 ILE B N 1
ATOM 1527 C CA . ILE B 1 15 ? -14.68 6.734 -0.726 1 95.88 15 ILE B CA 1
ATOM 1528 C C . ILE B 1 15 ? -15.961 6.117 -0.179 1 95.88 15 ILE B C 1
ATOM 1530 O O . ILE B 1 15 ? -15.938 5.043 0.424 1 95.88 15 ILE B O 1
ATOM 1534 N N . SER B 1 16 ? -17.062 6.777 -0.411 1 95.12 16 SER B N 1
ATOM 1535 C CA . SER B 1 16 ? -18.344 6.219 0.008 1 95.12 16 SER B CA 1
ATOM 1536 C C . SER B 1 16 ? -18.656 4.922 -0.729 1 95.12 16 SER B C 1
ATOM 1538 O O . SER B 1 16 ? -19.094 3.945 -0.122 1 95.12 16 SER B O 1
ATOM 1540 N N . LEU B 1 17 ? -18.406 4.938 -2.01 1 92.75 17 LEU B N 1
ATOM 1541 C CA . LEU B 1 17 ? -18.594 3.73 -2.805 1 92.75 17 LEU B CA 1
ATOM 1542 C C . LEU B 1 17 ? -17.688 2.607 -2.326 1 92.75 17 LEU B C 1
ATOM 1544 O O . LEU B 1 17 ? -18.109 1.452 -2.246 1 92.75 17 LEU B O 1
ATOM 1548 N N . GLN B 1 18 ? -16.469 2.955 -2.064 1 94 18 GLN B N 1
ATOM 1549 C CA . GLN B 1 18 ? -15.539 1.955 -1.566 1 94 18 GLN B CA 1
ATOM 1550 C C . GLN B 1 18 ? -15.992 1.397 -0.221 1 94 18 GLN B C 1
ATOM 1552 O O . GLN B 1 18 ? -15.836 0.205 0.048 1 94 18 GLN B O 1
ATOM 1557 N N . LEU B 1 19 ? -16.469 2.271 0.59 1 94.12 19 LEU B N 1
ATOM 1558 C CA . LEU B 1 19 ? -16.953 1.857 1.901 1 94.12 19 LEU B CA 1
ATOM 1559 C C . LEU B 1 19 ? -18.078 0.83 1.767 1 94.12 19 LEU B C 1
ATOM 1561 O O . LEU B 1 19 ? -18.062 -0.201 2.443 1 94.12 19 LEU B O 1
ATOM 1565 N N . VAL B 1 20 ? -18.969 1.072 0.893 1 91.5 20 VAL B N 1
ATOM 1566 C CA . VAL B 1 20 ? -20.062 0.147 0.634 1 91.5 20 VAL B CA 1
ATOM 1567 C C . VAL B 1 20 ? -19.516 -1.164 0.077 1 91.5 20 VAL B C 1
ATOM 1569 O O . VAL B 1 20 ? -19.922 -2.246 0.513 1 91.5 20 VAL B O 1
ATOM 1572 N N . GLY B 1 21 ? -18.594 -1.055 -0.842 1 91.19 21 GLY B N 1
ATOM 1573 C CA . GLY B 1 21 ? -17.969 -2.238 -1.408 1 91.19 21 GLY B CA 1
ATOM 1574 C C . GLY B 1 21 ? -17.219 -3.068 -0.381 1 91.19 21 GLY B C 1
ATOM 1575 O O . GLY B 1 21 ? -17.219 -4.301 -0.455 1 91.19 21 GLY B O 1
ATOM 1576 N N . MET B 1 22 ? -16.594 -2.381 0.562 1 92.62 22 MET B N 1
ATOM 1577 C CA . MET B 1 22 ? -15.891 -3.086 1.625 1 92.62 22 MET B CA 1
ATOM 1578 C C . MET B 1 22 ? -16.844 -3.939 2.447 1 92.62 22 MET B C 1
ATOM 1580 O O . MET B 1 22 ? -16.609 -5.129 2.656 1 92.62 22 MET B O 1
ATOM 1584 N N . ILE B 1 23 ? -17.875 -3.393 2.789 1 89.69 23 ILE B N 1
ATOM 1585 C CA . ILE B 1 23 ? -18.828 -4.043 3.682 1 89.69 23 ILE B CA 1
ATOM 1586 C C . ILE B 1 23 ? -19.578 -5.145 2.932 1 89.69 23 ILE B C 1
ATOM 1588 O O . ILE B 1 23 ? -19.75 -6.246 3.453 1 89.69 23 ILE B O 1
ATOM 1592 N N . CYS B 1 24 ? -19.875 -4.961 1.687 1 87.44 24 CYS B N 1
ATOM 1593 C CA . CYS B 1 24 ? -20.75 -5.852 0.946 1 87.44 24 CYS B CA 1
ATOM 1594 C C . CYS B 1 24 ? -19.969 -6.938 0.231 1 87.44 24 CYS B C 1
ATOM 1596 O O . CYS B 1 24 ? -20.484 -8.008 -0.062 1 87.44 24 CYS B O 1
ATOM 1598 N N . LEU B 1 25 ? -18.719 -6.723 -0.033 1 88.44 25 LEU B N 1
ATOM 1599 C CA . LEU B 1 25 ? -17.969 -7.66 -0.861 1 88.44 25 LEU B CA 1
ATOM 1600 C C . LEU B 1 25 ? -16.688 -8.086 -0.172 1 88.44 25 LEU B C 1
ATOM 1602 O O . LEU B 1 25 ? -16.516 -9.25 0.191 1 88.44 25 LEU B O 1
ATOM 1606 N N . GLU B 1 26 ? -15.906 -7.078 0.167 1 88.62 26 GLU B N 1
ATOM 1607 C CA . GLU B 1 26 ? -14.539 -7.379 0.594 1 88.62 26 GLU B CA 1
ATOM 1608 C C . GLU B 1 26 ? -14.531 -8.07 1.954 1 88.62 26 GLU B C 1
ATOM 1610 O O . GLU B 1 26 ? -13.781 -9.023 2.164 1 88.62 26 GLU B O 1
ATOM 1615 N N . PHE B 1 27 ? -15.367 -7.684 2.799 1 89 27 PHE B N 1
ATOM 1616 C CA . PHE B 1 27 ? -15.359 -8.227 4.152 1 89 27 PHE B CA 1
ATOM 1617 C C . PHE B 1 27 ? -16.125 -9.547 4.211 1 89 27 PHE B C 1
ATOM 1619 O O . PHE B 1 27 ? -16.031 -10.281 5.195 1 89 27 PHE B O 1
ATOM 1626 N N . THR B 1 28 ? -16.875 -9.891 3.24 1 85 28 THR B N 1
ATOM 1627 C CA . THR B 1 28 ? -17.656 -11.117 3.244 1 85 28 THR B CA 1
ATOM 1628 C C . THR B 1 28 ? -16.75 -12.344 3.35 1 85 28 THR B C 1
ATOM 1630 O O . THR B 1 28 ? -17.203 -13.422 3.744 1 85 28 THR B O 1
ATOM 1633 N N . GLU B 1 29 ? -15.547 -12.148 3.006 1 79.69 29 GLU B N 1
ATOM 1634 C CA . GLU B 1 29 ? -14.586 -13.242 3.129 1 79.69 29 GLU B CA 1
ATOM 1635 C C . GLU B 1 29 ? -14.336 -13.594 4.594 1 79.69 29 GLU B C 1
ATOM 1637 O O . GLU B 1 29 ? -13.922 -14.711 4.906 1 79.69 29 GLU B O 1
ATOM 1642 N N . PHE B 1 30 ? -14.656 -12.703 5.43 1 83.19 30 PHE B N 1
ATOM 1643 C CA . PHE B 1 30 ? -14.367 -12.914 6.844 1 83.19 30 PHE B CA 1
ATOM 1644 C C . PHE B 1 30 ? -15.656 -13.109 7.637 1 83.19 30 PHE B C 1
ATOM 1646 O O . PHE B 1 30 ? -15.609 -13.359 8.844 1 83.19 30 PHE B O 1
ATOM 1653 N N . TYR B 1 31 ? -16.797 -12.969 6.949 1 83 31 TYR B N 1
ATOM 1654 C CA . TYR B 1 31 ? -18.062 -13.148 7.648 1 83 31 TYR B CA 1
ATOM 1655 C C . TYR B 1 31 ? -18.297 -14.625 7.973 1 83 31 TYR B C 1
ATOM 1657 O O . TYR B 1 31 ? -18.172 -15.484 7.098 1 83 31 TYR B O 1
ATOM 1665 N N . PRO B 1 32 ? -18.547 -14.844 9.203 1 81.38 32 PRO B N 1
ATOM 1666 C CA . PRO B 1 32 ? -18.859 -16.234 9.57 1 81.38 32 PRO B CA 1
ATOM 1667 C C . PRO B 1 32 ? -20.109 -16.766 8.867 1 81.38 32 PRO B C 1
ATOM 1669 O O . PRO B 1 32 ? -21 -15.992 8.516 1 81.38 32 PRO B O 1
ATOM 1672 N N . GLU B 1 33 ? -20.109 -18.062 8.656 1 75.56 33 GLU B N 1
ATOM 1673 C CA . GLU B 1 33 ? -21.203 -18.734 7.953 1 75.56 33 GLU B CA 1
ATOM 1674 C C . GLU B 1 33 ? -22.531 -18.516 8.672 1 75.56 33 GLU B C 1
ATOM 1676 O O . GLU B 1 33 ? -23.578 -18.375 8.023 1 75.56 33 GLU B O 1
ATOM 1681 N N . SER B 1 34 ? -22.484 -18.438 9.883 1 74.88 34 SER B N 1
ATOM 1682 C CA . SER B 1 34 ? -23.703 -18.312 10.68 1 74.88 34 SER B CA 1
ATOM 1683 C C . SER B 1 34 ? -24.391 -16.969 10.43 1 74.88 34 SER B C 1
ATOM 1685 O O . SER B 1 34 ? -25.609 -16.859 10.523 1 74.88 34 SER B O 1
ATOM 1687 N N . ILE B 1 35 ? -23.562 -16.016 10 1 75.56 35 ILE B N 1
ATOM 1688 C CA . ILE B 1 35 ? -24.109 -14.672 9.844 1 75.56 35 ILE B CA 1
ATOM 1689 C C . ILE B 1 35 ? -24.297 -14.367 8.359 1 75.56 35 ILE B C 1
ATOM 1691 O O . ILE B 1 35 ? -25.141 -13.547 7.984 1 75.56 35 ILE B O 1
ATOM 1695 N N . TYR B 1 36 ? -23.625 -15.117 7.598 1 76.88 36 TYR B N 1
ATOM 1696 C CA . TYR B 1 36 ? -23.531 -14.75 6.188 1 76.88 36 TYR B CA 1
ATOM 1697 C C . TYR B 1 36 ? -24.188 -15.805 5.309 1 76.88 36 TYR B C 1
ATOM 1699 O O . TYR B 1 36 ? -25.109 -15.5 4.535 1 76.88 36 TYR B O 1
ATOM 1707 N N . SER B 1 37 ? -23.906 -17.078 5.457 1 68.94 37 SER B N 1
ATOM 1708 C CA . SER B 1 37 ? -24.25 -18.078 4.457 1 68.94 37 SER B CA 1
ATOM 1709 C C . SER B 1 37 ? -25.547 -18.781 4.801 1 68.94 37 SER B C 1
ATOM 1711 O O . SER B 1 37 ? -26.25 -19.281 3.916 1 68.94 37 SER B O 1
ATOM 1713 N N . ALA B 1 38 ? -25.938 -18.531 6 1 71.19 38 ALA B N 1
ATOM 1714 C CA . ALA B 1 38 ? -27.156 -19.25 6.352 1 71.19 38 ALA B CA 1
ATOM 1715 C C . ALA B 1 38 ? -28.391 -18.516 5.836 1 71.19 38 ALA B C 1
ATOM 1717 O O . ALA B 1 38 ? -28.438 -17.297 5.828 1 71.19 38 ALA B O 1
ATOM 1718 N N . PRO B 1 39 ? -29.328 -19.266 5.297 1 73.38 39 PRO B N 1
ATOM 1719 C CA . PRO B 1 39 ? -30.531 -18.656 4.738 1 73.38 39 PRO B CA 1
ATOM 1720 C C . PRO B 1 39 ? -31.266 -17.766 5.734 1 73.38 39 PRO B C 1
ATOM 1722 O O . PRO B 1 39 ? -31.859 -16.75 5.344 1 73.38 39 PRO B O 1
ATOM 1725 N N . ASN B 1 40 ? -31.109 -18.047 6.871 1 73.19 40 ASN B N 1
ATOM 1726 C CA . ASN B 1 40 ? -31.781 -17.219 7.875 1 73.19 40 ASN B CA 1
ATOM 1727 C C . ASN B 1 40 ? -30.797 -16.266 8.555 1 73.19 40 ASN B C 1
ATOM 1729 O O . ASN B 1 40 ? -31.125 -15.664 9.578 1 73.19 40 ASN B O 1
ATOM 1733 N N . ALA B 1 41 ? -29.719 -16.141 7.895 1 72.81 41 ALA B N 1
ATOM 1734 C CA . ALA B 1 41 ? -28.719 -15.281 8.516 1 72.81 41 ALA B CA 1
ATOM 1735 C C . ALA B 1 41 ? -29.062 -13.812 8.32 1 72.81 41 ALA B C 1
ATOM 1737 O O . ALA B 1 41 ? -29.625 -13.438 7.285 1 72.81 41 ALA B O 1
ATOM 1738 N N . PRO B 1 42 ? -28.859 -12.977 9.273 1 75.44 42 PRO B N 1
ATOM 1739 C CA . PRO B 1 42 ? -29.188 -11.555 9.203 1 75.44 42 PRO B CA 1
ATOM 1740 C C . PRO B 1 42 ? -28.531 -10.852 8.016 1 75.44 42 PRO B C 1
ATOM 1742 O O . PRO B 1 42 ? -29.078 -9.883 7.484 1 75.44 42 PRO B O 1
ATOM 1745 N N . LEU B 1 43 ? -27.438 -11.438 7.617 1 77.31 43 LEU B N 1
ATOM 1746 C CA . LEU B 1 43 ? -26.719 -10.766 6.535 1 77.31 43 LEU B CA 1
ATOM 1747 C C . LEU B 1 43 ? -26.75 -11.609 5.266 1 77.31 43 LEU B C 1
ATOM 1749 O O . LEU B 1 43 ? -25.859 -11.492 4.418 1 77.31 43 LEU B O 1
ATOM 1753 N N . HIS B 1 44 ? -27.688 -12.477 5.078 1 82.94 44 HIS B N 1
ATOM 1754 C CA . HIS B 1 44 ? -27.797 -13.352 3.918 1 82.94 44 HIS B CA 1
ATOM 1755 C C . HIS B 1 44 ? -27.969 -12.547 2.635 1 82.94 44 HIS B C 1
ATOM 1757 O O . HIS B 1 44 ? -27.547 -12.984 1.561 1 82.94 44 HIS B O 1
ATOM 1763 N N . PHE B 1 45 ? -28.562 -11.391 2.799 1 83.75 45 PHE B N 1
ATOM 1764 C CA . PHE B 1 45 ? -28.75 -10.539 1.63 1 83.75 45 PHE B CA 1
ATOM 1765 C C . PHE B 1 45 ? -27.422 -10.156 1.009 1 83.75 45 PHE B C 1
ATOM 1767 O O . PHE B 1 45 ? -27.328 -9.961 -0.205 1 83.75 45 PHE B O 1
ATOM 1774 N N . LEU B 1 46 ? -26.391 -10.148 1.775 1 84.94 46 LEU B N 1
ATOM 1775 C CA . LEU B 1 46 ? -25.062 -9.828 1.26 1 84.94 46 LEU B CA 1
ATOM 1776 C C . LEU B 1 46 ? -24.531 -10.953 0.374 1 84.94 46 LEU B C 1
ATOM 1778 O O . LEU B 1 46 ? -23.797 -10.695 -0.579 1 84.94 46 LEU B O 1
ATOM 1782 N N . ALA B 1 47 ? -24.906 -12.102 0.683 1 84.75 47 ALA B N 1
ATOM 1783 C CA . ALA B 1 47 ? -24.531 -13.234 -0.157 1 84.75 47 ALA B CA 1
ATOM 1784 C C . ALA B 1 47 ? -25.141 -13.117 -1.549 1 84.75 47 ALA B C 1
ATOM 1786 O O . ALA B 1 47 ? -24.484 -13.414 -2.551 1 84.75 47 ALA B O 1
ATOM 1787 N N . ASN B 1 48 ? -26.328 -12.641 -1.552 1 86.31 48 ASN B N 1
ATOM 1788 C CA . ASN B 1 48 ? -27.016 -12.438 -2.828 1 86.31 48 ASN B CA 1
ATOM 1789 C C . ASN B 1 48 ? -26.359 -11.312 -3.633 1 86.31 48 ASN B C 1
ATOM 1791 O O . ASN B 1 48 ? -26.234 -11.414 -4.855 1 86.31 48 ASN B O 1
ATOM 1795 N N . VAL B 1 49 ? -25.984 -10.336 -2.941 1 86.31 49 VAL B N 1
ATOM 1796 C CA . VAL B 1 49 ? -25.312 -9.211 -3.59 1 86.31 49 VAL B CA 1
ATOM 1797 C C . VAL B 1 49 ? -24 -9.672 -4.207 1 86.31 49 VAL B C 1
ATOM 1799 O O . VAL B 1 49 ? -23.703 -9.336 -5.352 1 86.31 49 VAL B O 1
ATOM 1802 N N . LYS B 1 50 ? -23.281 -10.391 -3.479 1 88.31 50 LYS B N 1
ATOM 1803 C CA . LYS B 1 50 ? -22 -10.914 -3.967 1 88.31 50 LYS B CA 1
ATOM 1804 C C . LYS B 1 50 ? -22.219 -11.82 -5.18 1 88.31 50 LYS B C 1
ATOM 1806 O O . LYS B 1 50 ? -21.469 -11.727 -6.16 1 88.31 50 LYS B O 1
ATOM 1811 N N . GLU B 1 51 ? -23.188 -12.664 -5.109 1 88.31 51 GLU B N 1
ATOM 1812 C CA . GLU B 1 51 ? -23.484 -13.57 -6.219 1 88.31 51 GLU B CA 1
ATOM 1813 C C . GLU B 1 51 ? -23.859 -12.797 -7.48 1 88.31 51 GLU B C 1
ATOM 1815 O O . GLU B 1 51 ? -23.406 -13.125 -8.578 1 88.31 51 GLU B O 1
ATOM 1820 N N . GLN B 1 52 ? -24.703 -11.852 -7.262 1 90.38 52 GLN B N 1
ATOM 1821 C CA . GLN B 1 52 ? -25.094 -11.023 -8.398 1 90.38 52 GLN B CA 1
ATOM 1822 C C . GLN B 1 52 ? -23.906 -10.273 -8.969 1 90.38 52 GLN B C 1
ATOM 1824 O O . GLN B 1 52 ? -23.734 -10.188 -10.188 1 90.38 52 GLN B O 1
ATOM 1829 N N . TYR B 1 53 ? -23.062 -9.742 -8.102 1 91.38 53 TYR B N 1
ATOM 1830 C CA . TYR B 1 53 ? -21.859 -9.039 -8.539 1 91.38 53 TYR B CA 1
ATOM 1831 C C . TYR B 1 53 ? -20.953 -9.969 -9.328 1 91.38 53 TYR B C 1
ATOM 1833 O O . TYR B 1 53 ? -20.422 -9.586 -10.375 1 91.38 53 TYR B O 1
ATOM 1841 N N . LEU B 1 54 ? -20.812 -11.109 -8.891 1 90.75 54 LEU B N 1
ATOM 1842 C CA . LEU B 1 54 ? -19.922 -12.07 -9.531 1 90.75 54 LEU B CA 1
ATOM 1843 C C . LEU B 1 54 ? -20.484 -12.516 -10.883 1 90.75 54 LEU B C 1
ATOM 1845 O O . LEU B 1 54 ? -19.734 -12.695 -11.844 1 90.75 54 LEU B O 1
ATOM 1849 N N . SER B 1 55 ? -21.766 -12.68 -10.914 1 90.75 55 SER B N 1
ATOM 1850 C CA . SER B 1 55 ? -22.422 -13.086 -12.156 1 90.75 55 SER B CA 1
ATOM 1851 C C . SER B 1 55 ? -22.281 -12.016 -13.227 1 90.75 55 SER B C 1
ATOM 1853 O O . SER B 1 55 ? -22.047 -12.328 -14.398 1 90.75 55 SER B O 1
ATOM 1855 N N . PHE B 1 56 ? -22.281 -10.812 -12.742 1 91.12 56 PHE B N 1
ATOM 1856 C CA . PHE B 1 56 ? -22.25 -9.688 -13.664 1 91.12 56 PHE B CA 1
ATOM 1857 C C . PHE B 1 56 ? -20.812 -9.344 -14.031 1 91.12 56 PHE B C 1
ATOM 1859 O O . PHE B 1 56 ? -20.5 -9.086 -15.203 1 91.12 56 PHE B O 1
ATOM 1866 N N . SER B 1 57 ? -19.922 -9.406 -13.117 1 91.31 57 SER B N 1
ATOM 1867 C CA . SER B 1 57 ? -18.578 -8.883 -13.328 1 91.31 57 SER B CA 1
ATOM 1868 C C . SER B 1 57 ? -17.609 -9.992 -13.711 1 91.31 57 SER B C 1
ATOM 1870 O O . SER B 1 57 ? -16.609 -9.742 -14.406 1 91.31 57 SER B O 1
ATOM 1872 N N . GLY B 1 58 ? -17.797 -11.273 -13.188 1 91.44 58 GLY B N 1
ATOM 1873 C CA . GLY B 1 58 ? -16.828 -12.344 -13.359 1 91.44 58 GLY B CA 1
ATOM 1874 C C . GLY B 1 58 ? -15.523 -12.078 -12.641 1 91.44 58 GLY B C 1
ATOM 1875 O O . GLY B 1 58 ? -14.461 -12.539 -13.078 1 91.44 58 GLY B O 1
ATOM 1876 N N . ASP B 1 59 ? -15.57 -11.312 -11.625 1 93.75 59 ASP B N 1
ATOM 1877 C CA . ASP B 1 59 ? -14.383 -10.906 -10.883 1 93.75 59 ASP B CA 1
ATOM 1878 C C . ASP B 1 59 ? -13.688 -12.117 -10.258 1 93.75 59 ASP B C 1
ATOM 1880 O O . ASP B 1 59 ? -14.227 -12.758 -9.359 1 93.75 59 ASP B O 1
ATOM 1884 N N . PRO B 1 60 ? -12.539 -12.352 -10.703 1 93.38 60 PRO B N 1
ATOM 1885 C CA . PRO B 1 60 ? -11.844 -13.547 -10.227 1 93.38 60 PRO B CA 1
ATOM 1886 C C . PRO B 1 60 ? -11.328 -13.406 -8.797 1 93.38 60 PRO B C 1
ATOM 1888 O O . PRO B 1 60 ? -11.062 -14.406 -8.133 1 93.38 60 PRO B O 1
ATOM 1891 N N . PHE B 1 61 ? -11.125 -12.219 -8.328 1 92.25 61 PHE B N 1
ATOM 1892 C CA . PHE B 1 61 ? -10.57 -12.016 -6.992 1 92.25 61 PHE B CA 1
ATOM 1893 C C . PHE B 1 61 ? -11.539 -12.516 -5.926 1 92.25 61 PHE B C 1
ATOM 1895 O O . PHE B 1 61 ? -11.117 -12.93 -4.844 1 92.25 61 PHE B O 1
ATOM 1902 N N . PHE B 1 62 ? -12.789 -12.5 -6.227 1 88.62 62 PHE B N 1
ATOM 1903 C CA . PHE B 1 62 ? -13.805 -12.891 -5.258 1 88.62 62 PHE B CA 1
ATOM 1904 C C . PHE B 1 62 ? -14.414 -14.234 -5.629 1 88.62 62 PHE B C 1
ATOM 1906 O O . PHE B 1 62 ? -15.359 -14.695 -4.977 1 88.62 62 PHE B O 1
ATOM 1913 N N . GLY B 1 63 ? -13.82 -14.766 -6.637 1 82.31 63 GLY B N 1
ATOM 1914 C CA . GLY B 1 63 ? -14.312 -16.062 -7.07 1 82.31 63 GLY B CA 1
ATOM 1915 C C . GLY B 1 63 ? -13.617 -17.219 -6.383 1 82.31 63 GLY B C 1
ATOM 1916 O O . GLY B 1 63 ? -12.805 -17.016 -5.477 1 82.31 63 GLY B O 1
ATOM 1917 N N . ASP B 1 64 ? -13.812 -18.375 -6.859 1 81.19 64 ASP B N 1
ATOM 1918 C CA . ASP B 1 64 ? -13.32 -19.594 -6.234 1 81.19 64 ASP B CA 1
ATOM 1919 C C . ASP B 1 64 ? -11.969 -20.016 -6.824 1 81.19 64 ASP B C 1
ATOM 1921 O O . ASP B 1 64 ? -11.242 -20.812 -6.227 1 81.19 64 ASP B O 1
ATOM 1925 N N . LYS B 1 65 ? -11.641 -19.406 -7.848 1 82.31 65 LYS B N 1
ATOM 1926 C CA . LYS B 1 65 ? -10.477 -19.906 -8.57 1 82.31 65 LYS B CA 1
ATOM 1927 C C . LYS B 1 65 ? -9.219 -19.141 -8.195 1 82.31 65 LYS B C 1
ATOM 1929 O O . LYS B 1 65 ? -8.109 -19.672 -8.289 1 82.31 65 LYS B O 1
ATOM 1934 N N . PHE B 1 66 ? -9.43 -17.953 -7.777 1 87.44 66 PHE B N 1
ATOM 1935 C CA . PHE B 1 66 ? -8.258 -17.156 -7.457 1 87.44 66 PHE B CA 1
ATOM 1936 C C . PHE B 1 66 ? -7.879 -17.312 -5.992 1 87.44 66 PHE B C 1
ATOM 1938 O O . PHE B 1 66 ? -8.719 -17.156 -5.105 1 87.44 66 PHE B O 1
ATOM 1945 N N . HIS B 1 67 ? -6.602 -17.734 -5.828 1 81.94 67 HIS B N 1
ATOM 1946 C CA . HIS B 1 67 ? -6.055 -17.812 -4.477 1 81.94 67 HIS B CA 1
ATOM 1947 C C . HIS B 1 67 ? -4.73 -17.062 -4.375 1 81.94 67 HIS B C 1
ATOM 1949 O O . HIS B 1 67 ? -3.764 -17.406 -5.062 1 81.94 67 HIS B O 1
ATOM 1955 N N . GLY B 1 68 ? -4.777 -15.984 -3.693 1 86.81 68 GLY B N 1
ATOM 1956 C CA . GLY B 1 68 ? -3.578 -15.195 -3.443 1 86.81 68 GLY B CA 1
ATOM 1957 C C . GLY B 1 68 ? -3.467 -14.719 -2.008 1 86.81 68 GLY B C 1
ATOM 1958 O O . GLY B 1 68 ? -4.324 -13.977 -1.526 1 86.81 68 GLY B O 1
ATOM 1959 N N . ALA B 1 69 ? -2.426 -15.18 -1.351 1 91.25 69 ALA B N 1
ATOM 1960 C CA . ALA B 1 69 ? -2.238 -14.805 0.049 1 91.25 69 ALA B CA 1
ATOM 1961 C C . ALA B 1 69 ? -1.97 -13.305 0.185 1 91.25 69 ALA B C 1
ATOM 1963 O O . ALA B 1 69 ? -2.355 -12.688 1.18 1 91.25 69 ALA B O 1
ATOM 1964 N N . TRP B 1 70 ? -1.324 -12.766 -0.837 1 93.12 70 TRP B N 1
ATOM 1965 C CA . TRP B 1 70 ? -1.078 -11.328 -0.825 1 93.12 70 TRP B CA 1
ATOM 1966 C C . TRP B 1 70 ? -2.391 -10.547 -0.8 1 93.12 70 TRP B C 1
ATOM 1968 O O . TRP B 1 70 ? -2.518 -9.555 -0.082 1 93.12 70 TRP B O 1
ATOM 1978 N N . PHE B 1 71 ? -3.346 -11.023 -1.572 1 92.75 71 PHE B N 1
ATOM 1979 C CA . PHE B 1 71 ? -4.648 -10.383 -1.691 1 92.75 71 PHE B CA 1
ATOM 1980 C C . PHE B 1 71 ? -5.418 -10.469 -0.378 1 92.75 71 PHE B C 1
ATOM 1982 O O . PHE B 1 71 ? -5.996 -9.477 0.076 1 92.75 71 PHE B O 1
ATOM 1989 N N . ARG B 1 72 ? -5.328 -11.555 0.235 1 89.81 72 ARG B N 1
ATOM 1990 C CA . ARG B 1 72 ? -6.008 -11.758 1.512 1 89.81 72 ARG B CA 1
ATOM 1991 C C . ARG B 1 72 ? -5.398 -10.875 2.598 1 89.81 72 ARG B C 1
ATOM 1993 O O . ARG B 1 72 ? -6.113 -10.359 3.461 1 89.81 72 ARG B O 1
ATOM 2000 N N . SER B 1 73 ? -4.164 -10.75 2.525 1 92.62 73 SER B N 1
ATOM 2001 C CA . SER B 1 73 ? -3.49 -9.922 3.521 1 92.62 73 SER B CA 1
ATOM 2002 C C . SER B 1 73 ? -3.898 -8.461 3.391 1 92.62 73 SER B C 1
ATOM 2004 O O . SER B 1 73 ? -3.965 -7.738 4.387 1 92.62 73 SER B O 1
ATOM 2006 N N . MET B 1 74 ? -4.211 -8.016 2.232 1 92.62 74 MET B N 1
ATOM 2007 C CA . MET B 1 74 ? -4.633 -6.637 2.004 1 92.62 74 MET B CA 1
ATOM 2008 C C . MET B 1 74 ? -5.988 -6.367 2.646 1 92.62 74 MET B C 1
ATOM 2010 O O . MET B 1 74 ? -6.258 -5.246 3.086 1 92.62 74 MET B O 1
ATOM 2014 N N . PHE B 1 75 ? -6.715 -7.449 2.809 1 91.06 75 PHE B N 1
ATOM 2015 C CA . PHE B 1 75 ? -8.016 -7.297 3.453 1 91.06 75 PHE B CA 1
ATOM 2016 C C . PHE B 1 75 ? -7.852 -6.984 4.934 1 91.06 75 PHE B C 1
ATOM 2018 O O . PHE B 1 75 ? -8.648 -6.238 5.512 1 91.06 75 PHE B O 1
ATOM 2025 N N . PHE B 1 76 ? -6.844 -7.523 5.438 1 90.62 76 PHE B N 1
ATOM 2026 C CA . PHE B 1 76 ? -6.598 -7.25 6.848 1 90.62 76 PHE B CA 1
ATOM 2027 C C . PHE B 1 76 ? -6.234 -5.781 7.055 1 90.62 76 PHE B C 1
ATOM 2029 O O . PHE B 1 76 ? -6.734 -5.141 7.984 1 90.62 76 PHE B O 1
ATOM 2036 N N . ILE B 1 77 ? -5.402 -5.277 6.168 1 93.06 77 ILE B N 1
ATOM 2037 C CA . ILE B 1 77 ? -5.035 -3.867 6.25 1 93.06 77 ILE B CA 1
ATOM 2038 C C . ILE B 1 77 ? -6.266 -2.998 5.996 1 93.06 77 ILE B C 1
ATOM 2040 O O . ILE B 1 77 ? -6.438 -1.96 6.641 1 93.06 77 ILE B O 1
ATOM 2044 N N . GLU B 1 78 ? -7.086 -3.504 5.188 1 94.25 78 GLU B N 1
ATOM 2045 C CA . GLU B 1 78 ? -8.312 -2.783 4.871 1 94.25 78 GLU B CA 1
ATOM 2046 C C . GLU B 1 78 ? -9.227 -2.691 6.086 1 94.25 78 GLU B C 1
ATOM 2048 O O . GLU B 1 78 ? -9.711 -1.61 6.426 1 94.25 78 GLU B O 1
ATOM 2053 N N . ILE B 1 79 ? -9.383 -3.742 6.766 1 93.44 79 ILE B N 1
ATOM 2054 C CA . ILE B 1 79 ? -10.32 -3.816 7.883 1 93.44 79 ILE B CA 1
ATOM 2055 C C . ILE B 1 79 ? -9.812 -2.951 9.039 1 93.44 79 ILE B C 1
ATOM 2057 O O . ILE B 1 79 ? -10.594 -2.227 9.664 1 93.44 79 ILE B O 1
ATOM 2061 N N . PHE B 1 80 ? -8.531 -2.879 9.18 1 92.75 80 PHE B N 1
ATOM 2062 C CA . PHE B 1 80 ? -8.008 -2.275 10.398 1 92.75 80 PHE B CA 1
ATOM 2063 C C . PHE B 1 80 ? -7.555 -0.843 10.141 1 92.75 80 PHE B C 1
ATOM 2065 O O . PHE B 1 80 ? -7.438 -0.046 11.078 1 92.75 80 PHE B O 1
ATOM 2072 N N . VAL B 1 81 ? -7.285 -0.53 8.906 1 95.19 81 VAL B N 1
ATOM 2073 C CA . VAL B 1 81 ? -6.711 0.79 8.664 1 95.19 81 VAL B CA 1
ATOM 2074 C C . VAL B 1 81 ? -7.594 1.562 7.688 1 95.19 81 VAL B C 1
ATOM 2076 O O . VAL B 1 81 ? -8.164 2.598 8.039 1 95.19 81 VAL B O 1
ATOM 2079 N N . GLN B 1 82 ? -7.863 1.017 6.539 1 95.31 82 GLN B N 1
ATOM 2080 C CA . GLN B 1 82 ? -8.578 1.74 5.488 1 95.31 82 GLN B CA 1
ATOM 2081 C C . GLN B 1 82 ? -10.031 1.973 5.875 1 95.31 82 GLN B C 1
ATOM 2083 O O . GLN B 1 82 ? -10.586 3.049 5.629 1 95.31 82 GLN B O 1
ATOM 2088 N N . PHE B 1 83 ? -10.617 0.958 6.473 1 96 83 PHE B N 1
ATOM 2089 C CA . PHE B 1 83 ? -12.039 1.019 6.797 1 96 83 PHE B CA 1
ATOM 2090 C C . PHE B 1 83 ? -12.312 2.123 7.809 1 96 83 PHE B C 1
ATOM 2092 O O . PHE B 1 83 ? -13.141 3.008 7.562 1 96 83 PHE B O 1
ATOM 2099 N N . PRO B 1 84 ? -11.664 2.154 8.938 1 96.06 84 PRO B N 1
ATOM 2100 C CA . PRO B 1 84 ? -11.891 3.246 9.883 1 96.06 84 PRO B CA 1
ATOM 2101 C C . PRO B 1 84 ? -11.539 4.613 9.305 1 96.06 84 PRO B C 1
ATOM 2103 O O . PRO B 1 84 ? -12.211 5.605 9.602 1 96.06 84 PRO B O 1
ATOM 2106 N N . LEU B 1 85 ? -10.477 4.699 8.531 1 96.56 85 LEU B N 1
ATOM 2107 C CA . LEU B 1 85 ? -10.109 5.961 7.906 1 96.56 85 LEU B CA 1
ATOM 2108 C C . LEU B 1 85 ? -11.195 6.438 6.949 1 96.56 85 LEU B C 1
ATOM 2110 O O . LEU B 1 85 ? -11.523 7.625 6.914 1 96.56 85 LEU B O 1
ATOM 2114 N N . ALA B 1 86 ? -11.719 5.461 6.215 1 96.19 86 ALA B N 1
ATOM 2115 C CA . ALA B 1 86 ? -12.766 5.801 5.258 1 96.19 86 ALA B CA 1
ATOM 2116 C C . ALA B 1 86 ? -14 6.352 5.965 1 96.19 86 ALA B C 1
ATOM 2118 O O . ALA B 1 86 ? -14.594 7.336 5.516 1 96.19 86 ALA B O 1
ATOM 2119 N N . ILE B 1 87 ? -14.383 5.746 7.043 1 96.31 87 ILE B N 1
ATOM 2120 C CA . ILE B 1 87 ? -15.523 6.215 7.82 1 96.31 87 ILE B CA 1
ATOM 2121 C C . ILE B 1 87 ? -15.266 7.641 8.297 1 96.31 87 ILE B C 1
ATOM 2123 O O . ILE B 1 87 ? -16.125 8.508 8.164 1 96.31 87 ILE B O 1
ATOM 2127 N N . TYR B 1 88 ? -14.133 7.863 8.828 1 96.06 88 TYR B N 1
ATOM 2128 C CA . TYR B 1 88 ? -13.758 9.172 9.336 1 96.06 88 TYR B CA 1
ATOM 2129 C C . TYR B 1 88 ? -13.805 10.227 8.234 1 96.06 88 TYR B C 1
ATOM 2131 O O . TYR B 1 88 ? -14.336 11.32 8.43 1 96.06 88 TYR B O 1
ATOM 2139 N N . ILE B 1 89 ? -13.258 9.875 7.066 1 95.44 89 ILE B N 1
ATOM 2140 C CA . ILE B 1 89 ? -13.172 10.82 5.957 1 95.44 89 ILE B CA 1
ATOM 2141 C C . ILE B 1 89 ? -14.57 11.141 5.445 1 95.44 89 ILE B C 1
ATOM 2143 O O . ILE B 1 89 ? -14.906 12.312 5.246 1 95.44 89 ILE B O 1
ATOM 2147 N N . VAL B 1 90 ? -15.375 10.133 5.238 1 94.69 90 VAL B N 1
ATOM 2148 C CA . VAL B 1 90 ? -16.719 10.32 4.699 1 94.69 90 VAL B CA 1
ATOM 2149 C C . VAL B 1 90 ? -17.547 11.156 5.668 1 94.69 90 VAL B C 1
ATOM 2151 O O . VAL B 1 90 ? -18.25 12.078 5.254 1 94.69 90 VAL B O 1
ATOM 2154 N N . ARG B 1 91 ? -17.438 10.922 6.969 1 93.25 91 ARG B N 1
ATOM 2155 C CA . ARG B 1 91 ? -18.203 11.656 7.977 1 93.25 91 ARG B CA 1
ATOM 2156 C C . ARG B 1 91 ? -17.812 13.133 7.992 1 93.25 91 ARG B C 1
ATOM 2158 O O . ARG B 1 91 ? -18.672 14 8.172 1 93.25 91 ARG B O 1
ATOM 2165 N N . ASN B 1 92 ? -16.547 13.398 7.773 1 91.44 92 ASN B N 1
ATOM 2166 C CA . ASN B 1 92 ? -16.078 14.773 7.871 1 91.44 92 ASN B CA 1
ATOM 2167 C C . ASN B 1 92 ? -16.203 15.508 6.543 1 91.44 92 ASN B C 1
ATOM 2169 O O . ASN B 1 92 ? -16.469 16.719 6.512 1 91.44 92 ASN B O 1
ATOM 2173 N N . LEU B 1 93 ? -16 14.758 5.461 1 89.44 93 LEU B N 1
ATOM 2174 C CA . LEU B 1 93 ? -16.109 15.398 4.152 1 89.44 93 LEU B CA 1
ATOM 2175 C C . LEU B 1 93 ? -17.562 15.641 3.787 1 89.44 93 LEU B C 1
ATOM 2177 O O . LEU B 1 93 ? -17.859 16.453 2.908 1 89.44 93 LEU B O 1
ATOM 2181 N N . ALA B 1 94 ? -18.453 14.891 4.426 1 87.56 94 ALA B N 1
ATOM 2182 C CA . ALA B 1 94 ? -19.875 15.07 4.164 1 87.56 94 ALA B CA 1
ATOM 2183 C C . ALA B 1 94 ? -20.359 16.422 4.684 1 87.56 94 ALA B C 1
ATOM 2185 O O . ALA B 1 94 ? -21.391 16.938 4.227 1 87.56 94 ALA B O 1
ATOM 2186 N N . ALA B 1 95 ? -19.594 16.938 5.668 1 82.06 95 ALA B N 1
ATOM 2187 C CA . ALA B 1 95 ? -19.938 18.266 6.18 1 82.06 95 ALA B CA 1
ATOM 2188 C C . ALA B 1 95 ? -19.594 19.344 5.152 1 82.06 95 ALA B C 1
ATOM 2190 O O . ALA B 1 95 ? -18.734 19.156 4.301 1 82.06 95 ALA B O 1
ATOM 2191 N N . LYS B 1 96 ? -20.281 20.453 5.18 1 77.12 96 LYS B N 1
ATOM 2192 C CA . LYS B 1 96 ? -20.125 21.516 4.191 1 77.12 96 LYS B CA 1
ATOM 2193 C C . LYS B 1 96 ? -18.922 22.391 4.516 1 77.12 96 LYS B C 1
ATOM 2195 O O . LYS B 1 96 ? -18.594 23.297 3.756 1 77.12 96 LYS B O 1
ATOM 2200 N N . LYS B 1 97 ? -18.125 22.031 5.414 1 77.19 97 LYS B N 1
ATOM 2201 C CA . LYS B 1 97 ? -16.938 22.781 5.789 1 77.19 97 LYS B CA 1
ATOM 2202 C C . LYS B 1 97 ? -15.711 22.281 5.039 1 77.19 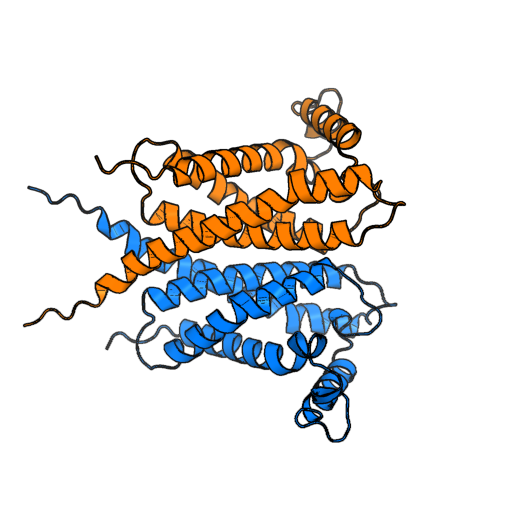97 LYS B C 1
ATOM 2204 O O . LYS B 1 97 ? -15.68 21.125 4.598 1 77.19 97 LYS B O 1
ATOM 2209 N N . PRO B 1 98 ? -14.781 23.203 4.797 1 80.56 98 PRO B N 1
ATOM 2210 C CA . PRO B 1 98 ? -13.531 22.766 4.16 1 80.56 98 PRO B CA 1
ATOM 2211 C C . PRO B 1 98 ? -12.82 21.672 4.941 1 80.56 98 PRO B C 1
ATOM 2213 O O . PRO B 1 98 ? -13.016 21.531 6.152 1 80.56 98 PRO B O 1
ATOM 2216 N N . SER B 1 99 ? -12.031 20.906 4.164 1 83.56 99 SER B N 1
ATOM 2217 C CA . SER B 1 99 ? -11.312 19.812 4.801 1 83.56 99 SER B CA 1
ATOM 2218 C C . SER B 1 99 ? -10.32 20.328 5.844 1 83.56 99 SER B C 1
ATOM 2220 O O . SER B 1 99 ? -9.633 21.312 5.613 1 83.56 99 SER B O 1
ATOM 2222 N N . SER B 1 100 ? -10.336 19.734 6.949 1 87.62 100 SER B N 1
ATOM 2223 C CA . SER B 1 100 ? -9.414 20.078 8.031 1 87.62 100 SER B CA 1
ATOM 2224 C C . SER B 1 100 ? -8.117 19.297 7.922 1 87.62 100 SER B C 1
ATOM 2226 O O . SER B 1 100 ? -8.008 18.375 7.117 1 87.62 100 SER B O 1
ATOM 2228 N N . GLY B 1 101 ? -7.133 19.688 8.641 1 92 101 GLY B N 1
ATOM 2229 C CA . GLY B 1 101 ? -5.84 19.031 8.664 1 92 101 GLY B CA 1
ATOM 2230 C C . GLY B 1 101 ? -5.941 17.547 8.953 1 92 101 GLY B C 1
ATOM 2231 O O . GLY B 1 101 ? -5.398 16.719 8.203 1 92 101 GLY B O 1
ATOM 2232 N N . PRO B 1 102 ? -6.703 17.172 9.914 1 93.69 102 PRO B N 1
ATOM 2233 C CA . PRO B 1 102 ? -6.844 15.758 10.258 1 93.69 102 PRO B CA 1
ATOM 2234 C C . PRO B 1 102 ? -7.52 14.953 9.148 1 93.69 102 PRO B C 1
ATOM 2236 O O . PRO B 1 102 ? -7.168 13.789 8.93 1 93.69 102 PRO B O 1
ATOM 2239 N N . VAL B 1 103 ? -8.414 15.531 8.492 1 94.25 103 VAL B N 1
ATOM 2240 C CA . VAL B 1 103 ? -9.094 14.836 7.406 1 94.25 103 VAL B CA 1
ATOM 2241 C C . VAL B 1 103 ? -8.133 14.633 6.238 1 94.25 103 VAL B C 1
ATOM 2243 O O . VAL B 1 103 ? -8.125 13.57 5.613 1 94.25 103 VAL B O 1
ATOM 2246 N N . GLU B 1 104 ? -7.344 15.617 5.988 1 95.44 104 GLU B N 1
ATOM 2247 C CA . GLU B 1 104 ? -6.34 15.508 4.93 1 95.44 104 GLU B CA 1
ATOM 2248 C C . GLU B 1 104 ? -5.305 14.445 5.262 1 95.44 104 GLU B C 1
ATOM 2250 O O . GLU B 1 104 ? -4.859 13.703 4.379 1 95.44 104 GLU B O 1
ATOM 2255 N N . LEU B 1 105 ? -5.008 14.438 6.488 1 96 105 LEU B N 1
ATOM 2256 C CA . LEU B 1 105 ? -4.062 13.43 6.957 1 96 105 LEU B CA 1
ATOM 2257 C C . LEU B 1 105 ? -4.625 12.023 6.766 1 96 105 LEU B C 1
ATOM 2259 O O . LEU B 1 105 ? -3.939 11.141 6.25 1 96 105 LEU B O 1
ATOM 2263 N N . ALA B 1 106 ? -5.836 11.836 7.164 1 96.38 106 ALA B N 1
ATOM 2264 C CA . ALA B 1 106 ? -6.523 10.562 6.969 1 96.38 106 ALA B CA 1
ATOM 2265 C C . ALA B 1 106 ? -6.641 10.219 5.488 1 96.38 106 ALA B C 1
ATOM 2267 O O . ALA B 1 106 ? -6.473 9.062 5.094 1 96.38 106 ALA B O 1
ATOM 2268 N N . GLY B 1 107 ? -6.914 11.227 4.723 1 96.69 107 GLY B N 1
ATOM 2269 C CA . GLY B 1 107 ? -7.035 11.039 3.285 1 96.69 107 GLY B CA 1
ATOM 2270 C C . GLY B 1 107 ? -5.738 10.602 2.631 1 96.69 107 GLY B C 1
ATOM 2271 O O . GLY B 1 107 ? -5.746 9.812 1.681 1 96.69 107 GLY B O 1
ATOM 2272 N N . LEU B 1 108 ? -4.668 11.125 3.115 1 97.25 108 LEU B N 1
ATOM 2273 C CA . LEU B 1 108 ? -3.361 10.75 2.584 1 97.25 108 LEU B CA 1
ATOM 2274 C C . LEU B 1 108 ? -3.078 9.266 2.828 1 97.25 108 LEU B C 1
ATOM 2276 O O . LEU B 1 108 ? -2.729 8.539 1.898 1 97.25 108 LEU B O 1
ATOM 2280 N N . ALA B 1 109 ? -3.225 8.867 4.059 1 97.12 109 ALA B N 1
ATOM 2281 C CA . ALA B 1 109 ? -2.975 7.473 4.398 1 97.12 109 ALA B CA 1
ATOM 2282 C C . ALA B 1 109 ? -3.91 6.543 3.631 1 97.12 109 ALA B C 1
ATOM 2284 O O . ALA B 1 109 ? -3.463 5.57 3.018 1 97.12 109 ALA B O 1
ATOM 2285 N N . TYR B 1 110 ? -5.172 6.879 3.621 1 97.62 110 TYR B N 1
ATOM 2286 C CA . TYR B 1 110 ? -6.18 6.102 2.912 1 97.62 110 TYR B CA 1
ATOM 2287 C C . TYR B 1 110 ? -5.855 6.012 1.426 1 97.62 110 TYR B C 1
ATOM 2289 O O . TYR B 1 110 ? -5.93 4.934 0.831 1 97.62 110 TYR B O 1
ATOM 2297 N N . GLY B 1 111 ? -5.559 7.109 0.879 1 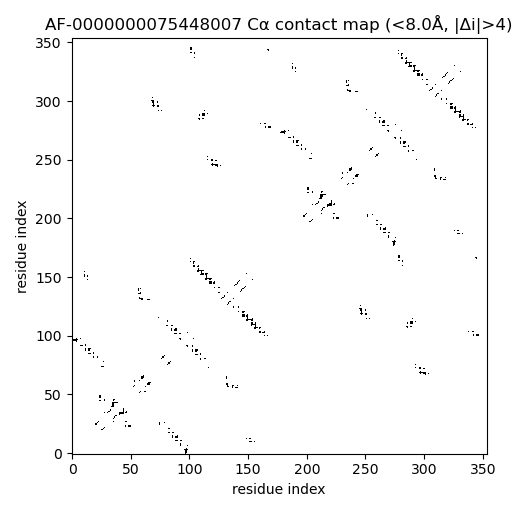97.19 111 GLY B N 1
ATOM 2298 C CA . GLY B 1 111 ? -5.273 7.152 -0.545 1 97.19 111 GLY B CA 1
ATOM 2299 C C . GLY B 1 111 ? -4.055 6.332 -0.934 1 97.19 111 GLY B C 1
ATOM 2300 O O . GLY B 1 111 ? -4.059 5.664 -1.969 1 97.19 111 GLY B O 1
ATOM 2301 N N . CYS B 1 112 ? -3.025 6.398 -0.152 1 96.31 112 CYS B N 1
ATOM 2302 C CA . CYS B 1 112 ? -1.817 5.621 -0.41 1 96.31 112 CYS B CA 1
ATOM 2303 C C . CYS B 1 112 ? -2.119 4.129 -0.415 1 96.31 112 CYS B C 1
ATOM 2305 O O . CYS B 1 112 ? -1.736 3.416 -1.346 1 96.31 112 CYS B O 1
ATOM 2307 N N . LEU B 1 113 ? -2.811 3.707 0.588 1 97 113 LEU B N 1
ATOM 2308 C CA . LEU B 1 113 ? -3.082 2.283 0.754 1 97 113 LEU B CA 1
ATOM 2309 C C . LEU B 1 113 ? -4.039 1.782 -0.323 1 97 113 LEU B C 1
ATOM 2311 O O . LEU B 1 113 ? -3.811 0.727 -0.918 1 97 113 LEU B O 1
ATOM 2315 N N . THR B 1 114 ? -5.027 2.58 -0.598 1 96.88 114 THR B N 1
ATOM 2316 C CA . THR B 1 114 ? -6.023 2.188 -1.586 1 96.88 114 THR B CA 1
ATOM 2317 C C . THR B 1 114 ? -5.422 2.168 -2.986 1 96.88 114 THR B C 1
ATOM 2319 O O . THR B 1 114 ? -5.648 1.229 -3.754 1 96.88 114 THR B O 1
ATOM 2322 N N . ALA B 1 115 ? -4.691 3.174 -3.293 1 96.44 115 ALA B N 1
ATOM 2323 C CA . ALA B 1 115 ? -4.059 3.227 -4.609 1 96.44 115 ALA B CA 1
ATOM 2324 C C . ALA B 1 115 ? -3.105 2.051 -4.805 1 96.44 115 ALA B C 1
ATOM 2326 O O . ALA B 1 115 ? -3.121 1.399 -5.852 1 96.44 115 ALA B O 1
ATOM 2327 N N . MET B 1 116 ? -2.338 1.767 -3.838 1 96.06 116 MET B N 1
ATOM 2328 C CA . MET B 1 116 ? -1.351 0.698 -3.963 1 96.06 116 MET B CA 1
ATOM 2329 C C . MET B 1 116 ? -2.033 -0.654 -4.141 1 96.06 116 MET B C 1
ATOM 2331 O O . MET B 1 116 ? -1.64 -1.445 -5 1 96.06 116 MET B O 1
ATOM 2335 N N . SER B 1 117 ? -3.014 -0.961 -3.301 1 96 117 SER B N 1
ATOM 2336 C CA . SER B 1 117 ? -3.703 -2.242 -3.414 1 96 117 SER B CA 1
ATOM 2337 C C . SER B 1 117 ? -4.414 -2.369 -4.758 1 96 117 SER B C 1
ATOM 2339 O O . SER B 1 117 ? -4.422 -3.441 -5.363 1 96 117 SER B O 1
ATOM 2341 N N . SER B 1 118 ? -4.973 -1.276 -5.234 1 96.75 118 SER B N 1
ATOM 2342 C CA . SER B 1 118 ? -5.688 -1.312 -6.508 1 96.75 118 SER B CA 1
ATOM 2343 C C . SER B 1 118 ? -4.727 -1.499 -7.676 1 96.75 118 SER B C 1
ATOM 2345 O O . SER B 1 118 ? -5.039 -2.199 -8.641 1 96.75 118 SER B O 1
ATOM 2347 N N . VAL B 1 119 ? -3.578 -0.851 -7.598 1 96.62 119 VAL B N 1
ATOM 2348 C CA . VAL B 1 119 ? -2.562 -1.04 -8.625 1 96.62 119 VAL B CA 1
ATOM 2349 C C . VAL B 1 119 ? -2.154 -2.51 -8.688 1 96.62 119 VAL B C 1
ATOM 2351 O O . VAL B 1 119 ? -2.008 -3.076 -9.773 1 96.62 119 VAL B O 1
ATOM 2354 N N . ALA B 1 120 ? -1.958 -3.117 -7.535 1 95.88 120 ALA B N 1
ATOM 2355 C CA . ALA B 1 120 ? -1.606 -4.535 -7.477 1 95.88 120 ALA B CA 1
ATOM 2356 C C . ALA B 1 120 ? -2.693 -5.395 -8.117 1 95.88 120 ALA B C 1
ATOM 2358 O O . ALA B 1 120 ? -2.393 -6.324 -8.867 1 95.88 120 ALA B O 1
ATOM 2359 N N . CYS B 1 121 ? -3.949 -5.059 -7.887 1 95.62 121 CYS B N 1
ATOM 2360 C CA . CYS B 1 121 ? -5.062 -5.824 -8.438 1 95.62 121 CYS B CA 1
ATOM 2361 C C . CYS B 1 121 ? -5.141 -5.656 -9.953 1 95.62 121 CYS B C 1
ATOM 2363 O O . CYS B 1 121 ? -5.375 -6.625 -10.68 1 95.62 121 CYS B O 1
ATOM 2365 N N . VAL B 1 122 ? -4.961 -4.438 -10.375 1 96.81 122 VAL B N 1
ATOM 2366 C CA . VAL B 1 122 ? -5.008 -4.168 -11.812 1 96.81 122 VAL B CA 1
ATOM 2367 C C . VAL B 1 122 ? -3.908 -4.957 -12.523 1 96.81 122 VAL B C 1
ATOM 2369 O O . VAL B 1 122 ? -4.156 -5.602 -13.539 1 96.81 122 VAL B O 1
ATOM 2372 N N . ALA B 1 123 ? -2.725 -4.93 -11.969 1 95.94 123 ALA B N 1
ATOM 2373 C CA . ALA B 1 123 ? -1.593 -5.637 -12.57 1 95.94 123 ALA B CA 1
ATOM 2374 C C . ALA B 1 123 ? -1.85 -7.141 -12.617 1 95.94 123 ALA B C 1
ATOM 2376 O O . ALA B 1 123 ? -1.579 -7.785 -13.633 1 95.94 123 ALA B O 1
ATOM 2377 N N . GLU B 1 124 ? -2.359 -7.656 -11.531 1 94.81 124 GLU B N 1
ATOM 2378 C CA . GLU B 1 124 ? -2.645 -9.086 -11.484 1 94.81 124 GLU B CA 1
ATOM 2379 C C . GLU B 1 124 ? -3.75 -9.461 -12.469 1 94.81 124 GLU B C 1
ATOM 2381 O O . GLU B 1 124 ? -3.641 -10.469 -13.18 1 94.81 124 GLU B O 1
ATOM 2386 N N . LEU B 1 125 ? -4.711 -8.648 -12.523 1 94.81 125 LEU B N 1
ATOM 2387 C CA . LEU B 1 125 ? -5.84 -8.891 -13.414 1 94.81 125 LEU B CA 1
ATOM 2388 C C . LEU B 1 125 ? -5.391 -8.898 -14.867 1 94.81 125 LEU B C 1
ATOM 2390 O O . LEU B 1 125 ? -5.832 -9.742 -15.656 1 94.81 125 LEU B O 1
ATOM 2394 N N . LEU B 1 126 ? -4.547 -8 -15.219 1 95.31 126 LEU B N 1
ATOM 2395 C CA . LEU B 1 126 ? -4.078 -7.863 -16.594 1 95.31 126 LEU B CA 1
ATOM 2396 C C . LEU B 1 126 ? -3.307 -9.102 -17.031 1 95.31 126 LEU B C 1
ATOM 2398 O O . LEU B 1 126 ? -3.256 -9.422 -18.219 1 95.31 126 LEU B O 1
ATOM 2402 N N . GLU B 1 127 ? -2.799 -9.875 -16.094 1 93.62 127 GLU B N 1
ATOM 2403 C CA . GLU B 1 127 ? -1.986 -11.039 -16.422 1 93.62 127 GLU B CA 1
ATOM 2404 C C . GLU B 1 127 ? -2.811 -12.32 -16.359 1 93.62 127 GLU B C 1
ATOM 2406 O O . GLU B 1 127 ? -2.344 -13.391 -16.766 1 93.62 127 GLU B O 1
ATOM 2411 N N . MET B 1 128 ? -4.016 -12.203 -15.883 1 92.81 128 MET B N 1
ATOM 2412 C CA . MET B 1 128 ? -4.859 -13.391 -15.758 1 92.81 128 MET B CA 1
ATOM 2413 C C . MET B 1 128 ? -5.281 -13.898 -17.125 1 92.81 128 MET B C 1
ATOM 2415 O O . MET B 1 128 ? -5.562 -13.109 -18.031 1 92.81 128 MET B O 1
ATOM 2419 N N . GLY B 1 129 ? -5.355 -15.203 -17.266 1 91.94 129 GLY B N 1
ATOM 2420 C CA . GLY B 1 129 ? -5.766 -15.836 -18.5 1 91.94 129 GLY B CA 1
ATOM 2421 C C . GLY B 1 129 ? -7.258 -16.094 -18.578 1 91.94 129 GLY B C 1
ATOM 2422 O O . GLY B 1 129 ? -7.992 -15.805 -17.641 1 91.94 129 GLY B O 1
ATOM 2423 N N . PRO B 1 130 ? -7.676 -16.547 -19.719 1 92.69 130 PRO B N 1
ATOM 2424 C CA . PRO B 1 130 ? -9.102 -16.781 -19.953 1 92.69 130 PRO B CA 1
ATOM 2425 C C . PRO B 1 130 ? -9.688 -17.828 -19 1 92.69 130 PRO B C 1
ATOM 2427 O O . PRO B 1 130 ? -10.906 -17.891 -18.812 1 92.69 130 PRO B O 1
ATOM 2430 N N . GLU B 1 131 ? -8.922 -18.594 -18.359 1 91.88 131 GLU B N 1
ATOM 2431 C CA . GLU B 1 131 ? -9.398 -19.594 -17.422 1 91.88 131 GLU B CA 1
ATOM 2432 C C . GLU B 1 131 ? -9.938 -18.953 -16.156 1 91.88 131 GLU B C 1
ATOM 2434 O O . GLU B 1 131 ? -10.781 -19.516 -15.461 1 91.88 131 GLU B O 1
ATOM 2439 N N . LEU B 1 132 ? -9.516 -17.781 -15.945 1 92.19 132 LEU B N 1
ATOM 2440 C CA . LEU B 1 132 ? -9.914 -17.109 -14.719 1 92.19 132 LEU B CA 1
ATOM 2441 C C . LEU B 1 132 ? -10.961 -16.031 -15 1 92.19 132 LEU B C 1
ATOM 2443 O O . LEU B 1 132 ? -11.859 -15.805 -14.188 1 92.19 132 LEU B O 1
ATOM 2447 N N . VAL B 1 133 ? -10.781 -15.344 -16.125 1 94 133 VAL B N 1
ATOM 2448 C CA . VAL B 1 133 ? -11.68 -14.234 -16.453 1 94 133 VAL B CA 1
ATOM 2449 C C . VAL B 1 133 ? -11.734 -14.039 -17.953 1 94 133 VAL B C 1
ATOM 2451 O O . VAL B 1 133 ? -10.711 -14.102 -18.641 1 94 133 VAL B O 1
ATOM 2454 N N . SER B 1 134 ? -12.953 -13.867 -18.469 1 94.44 134 SER B N 1
ATOM 2455 C CA . SER B 1 134 ? -13.102 -13.578 -19.891 1 94.44 134 SER B CA 1
ATOM 2456 C C . SER B 1 134 ? -12.477 -12.234 -20.266 1 94.44 134 SER B C 1
ATOM 2458 O O . SER B 1 134 ? -12.367 -11.352 -19.406 1 94.44 134 SER B O 1
ATOM 2460 N N . GLU B 1 135 ? -12.102 -12.078 -21.453 1 94.5 135 GLU B N 1
ATOM 2461 C CA . GLU B 1 135 ? -11.461 -10.844 -21.906 1 94.5 135 GLU B CA 1
ATOM 2462 C C . GLU B 1 135 ? -12.375 -9.641 -21.734 1 94.5 135 GLU B C 1
ATOM 2464 O O . GLU B 1 135 ? -11.922 -8.555 -21.375 1 94.5 135 GLU B O 1
ATOM 2469 N N . GLU B 1 136 ? -13.586 -9.875 -22.047 1 94.19 136 GLU B N 1
ATOM 2470 C CA . GLU B 1 136 ? -14.547 -8.789 -21.891 1 94.19 136 GLU B CA 1
ATOM 2471 C C . GLU B 1 136 ? -14.688 -8.375 -20.422 1 94.19 136 GLU B C 1
ATOM 2473 O O . GLU B 1 136 ? -14.617 -7.188 -20.109 1 94.19 136 GLU B O 1
ATOM 2478 N N . HIS B 1 137 ? -14.867 -9.328 -19.625 1 94.56 137 HIS B N 1
ATOM 2479 C CA . HIS B 1 137 ? -14.977 -9.055 -18.188 1 94.56 137 HIS B CA 1
ATOM 2480 C C . HIS B 1 137 ? -13.695 -8.43 -17.656 1 94.56 137 HIS B C 1
ATOM 2482 O O . HIS B 1 137 ? -13.742 -7.52 -16.828 1 94.56 137 HIS B O 1
ATOM 2488 N N . LYS B 1 138 ? -12.617 -8.914 -18.125 1 95.56 138 LYS B N 1
ATOM 2489 C CA . LYS B 1 138 ? -11.32 -8.383 -17.703 1 95.56 138 LYS B CA 1
ATOM 2490 C C . LYS B 1 138 ? -11.211 -6.895 -18.016 1 95.56 138 LYS B C 1
ATOM 2492 O O . LYS B 1 138 ? -10.82 -6.102 -17.156 1 95.56 138 LYS B O 1
ATOM 2497 N N . ARG B 1 139 ? -11.523 -6.559 -19.203 1 95.31 139 ARG B N 1
ATOM 2498 C CA . ARG B 1 139 ? -11.453 -5.16 -19.609 1 95.31 139 ARG B CA 1
ATOM 2499 C C . ARG B 1 139 ? -12.367 -4.285 -18.766 1 95.31 139 ARG B C 1
ATOM 2501 O O . ARG B 1 139 ? -11.953 -3.219 -18.297 1 95.31 139 ARG B O 1
ATOM 2508 N N . ASN B 1 140 ? -13.531 -4.77 -18.547 1 95.38 140 ASN B N 1
ATOM 2509 C CA . ASN B 1 140 ? -14.492 -4.016 -17.75 1 95.38 140 ASN B CA 1
ATOM 2510 C C . ASN B 1 140 ? -14.023 -3.869 -16.312 1 95.38 140 ASN B C 1
ATOM 2512 O O . ASN B 1 140 ? -14.18 -2.807 -15.703 1 95.38 140 ASN B O 1
ATOM 2516 N N . LEU B 1 141 ? -13.492 -4.898 -15.836 1 95.81 141 LEU B N 1
ATOM 2517 C CA . LEU B 1 141 ? -13.016 -4.875 -14.461 1 95.81 141 LEU B CA 1
ATOM 2518 C C . LEU B 1 141 ? -11.812 -3.951 -14.32 1 95.81 141 LEU B C 1
ATOM 2520 O O . LEU B 1 141 ? -11.766 -3.117 -13.414 1 95.81 141 LEU B O 1
ATOM 2524 N N . VAL B 1 142 ? -10.867 -4.078 -15.242 1 96.31 142 VAL B N 1
ATOM 2525 C CA . VAL B 1 142 ? -9.633 -3.297 -15.18 1 96.31 142 VAL B CA 1
ATOM 2526 C C . VAL B 1 142 ? -9.961 -1.808 -15.281 1 96.31 142 VAL B C 1
ATOM 2528 O O . VAL B 1 142 ? -9.594 -1.025 -14.398 1 96.31 142 VAL B O 1
ATOM 2531 N N . TRP B 1 143 ? -10.75 -1.44 -16.25 1 94.75 143 TRP B N 1
ATOM 2532 C CA . TRP B 1 143 ? -10.938 -0.026 -16.547 1 94.75 143 TRP B CA 1
ATOM 2533 C C . TRP B 1 143 ? -12.125 0.537 -15.781 1 94.75 143 TRP B C 1
ATOM 2535 O O . TRP B 1 143 ? -12.164 1.73 -15.469 1 94.75 143 TRP B O 1
ATOM 2545 N N . GLY B 1 144 ? -13.039 -0.318 -15.492 1 92.56 144 GLY B N 1
ATOM 2546 C CA . GLY B 1 144 ? -14.273 0.163 -14.898 1 92.56 144 GLY B CA 1
ATOM 2547 C C . GLY B 1 144 ? -14.305 0.05 -13.391 1 92.56 144 GLY B C 1
ATOM 2548 O O . GLY B 1 144 ? -14.984 0.826 -12.711 1 92.56 144 GLY B O 1
ATOM 2549 N N . THR B 1 145 ? -13.633 -0.895 -12.914 1 92.94 145 THR B N 1
ATOM 2550 C CA . THR B 1 145 ? -13.781 -1.165 -11.484 1 92.94 145 THR B CA 1
ATOM 2551 C C . THR B 1 145 ? -12.477 -0.866 -10.742 1 92.94 145 THR B C 1
ATOM 2553 O O . THR B 1 145 ? -12.453 -0.037 -9.828 1 92.94 145 THR B O 1
ATOM 2556 N N . TYR B 1 146 ? -11.391 -1.397 -11.211 1 95.94 146 TYR B N 1
ATOM 2557 C CA . TYR B 1 146 ? -10.18 -1.374 -10.391 1 95.94 146 TYR B CA 1
ATOM 2558 C C . TYR B 1 146 ? -9.344 -0.141 -10.695 1 95.94 146 TYR B C 1
ATOM 2560 O O . TYR B 1 146 ? -8.773 0.472 -9.789 1 95.94 146 TYR B O 1
ATOM 2568 N N . PHE B 1 147 ? -9.305 0.254 -11.922 1 96.62 147 PHE B N 1
ATOM 2569 C CA . PHE B 1 147 ? -8.422 1.348 -12.32 1 96.62 147 PHE B CA 1
ATOM 2570 C C . PHE B 1 147 ? -8.859 2.656 -11.672 1 96.62 147 PHE B C 1
ATOM 2572 O O . PHE B 1 147 ? -8.031 3.426 -11.188 1 96.62 147 PHE B O 1
ATOM 2579 N N . PRO B 1 148 ? -10.164 2.961 -11.594 1 95.94 148 PRO B N 1
ATOM 2580 C CA . PRO B 1 148 ? -10.586 4.188 -10.922 1 95.94 148 PRO B CA 1
ATOM 2581 C C . PRO B 1 148 ? -10.148 4.238 -9.461 1 95.94 148 PRO B C 1
ATOM 2583 O O . PRO B 1 148 ? -9.852 5.32 -8.938 1 95.94 148 PRO B O 1
ATOM 2586 N N . TYR B 1 149 ? -10.062 3.135 -8.836 1 95.44 149 TYR B N 1
ATOM 2587 C CA . TYR B 1 149 ? -9.656 3.08 -7.438 1 95.44 149 TYR B CA 1
ATOM 2588 C C . TYR B 1 149 ? -8.148 3.256 -7.293 1 95.44 149 TYR B C 1
ATOM 2590 O O . TYR B 1 149 ? -7.652 3.549 -6.203 1 95.44 149 TYR B O 1
ATOM 2598 N N . ALA B 1 150 ? -7.496 3.006 -8.367 1 95.88 150 ALA B N 1
ATOM 2599 C CA . ALA B 1 150 ? -6.062 3.293 -8.375 1 95.88 150 ALA B CA 1
ATOM 2600 C C . ALA B 1 150 ? -5.801 4.766 -8.664 1 95.88 150 ALA B C 1
ATOM 2602 O O . ALA B 1 150 ? -4.98 5.402 -7.996 1 95.88 150 ALA B O 1
ATOM 2603 N N . LEU B 1 151 ? -6.555 5.297 -9.539 1 96.44 151 LEU B N 1
ATOM 2604 C CA . LEU B 1 151 ? -6.305 6.641 -10.055 1 96.44 151 LEU B CA 1
ATOM 2605 C C . LEU B 1 151 ? -6.801 7.699 -9.07 1 96.44 151 LEU B C 1
ATOM 2607 O O . LEU B 1 151 ? -6.047 8.594 -8.688 1 96.44 151 LEU B O 1
ATOM 2611 N N . ILE B 1 152 ? -8 7.586 -8.625 1 96.25 152 ILE B N 1
ATOM 2612 C CA . ILE B 1 152 ? -8.641 8.648 -7.852 1 96.25 152 ILE B CA 1
ATOM 2613 C C . ILE B 1 152 ? -8.039 8.695 -6.445 1 96.25 152 ILE B C 1
ATOM 2615 O O . ILE B 1 152 ? -7.578 9.742 -5.996 1 96.25 152 ILE B O 1
ATOM 2619 N N . PRO B 1 153 ? -7.965 7.559 -5.77 1 96.62 153 PRO B N 1
ATOM 2620 C CA . PRO B 1 153 ? -7.293 7.609 -4.469 1 96.62 153 PRO B CA 1
ATOM 2621 C C . PRO B 1 153 ? -5.816 7.996 -4.582 1 96.62 153 PRO B C 1
ATOM 2623 O O . PRO B 1 153 ? -5.277 8.656 -3.688 1 96.62 153 PRO B O 1
ATOM 2626 N N . GLY B 1 154 ? -5.172 7.559 -5.656 1 96.69 154 GLY B N 1
ATOM 2627 C CA . GLY B 1 154 ? -3.809 8.008 -5.891 1 96.69 154 GLY B CA 1
ATOM 2628 C C . GLY B 1 154 ? -3.699 9.516 -6.039 1 96.69 154 GLY B C 1
ATOM 2629 O O . GLY B 1 154 ? -2.83 10.148 -5.43 1 96.69 154 GLY B O 1
ATOM 2630 N N . ALA B 1 155 ? -4.562 10.07 -6.82 1 96.56 155 ALA B N 1
ATOM 2631 C CA . ALA B 1 155 ? -4.609 11.516 -6.996 1 96.56 155 ALA B CA 1
ATOM 2632 C C . ALA B 1 155 ? -4.953 12.219 -5.684 1 96.56 155 ALA B C 1
ATOM 2634 O O . ALA B 1 155 ? -4.41 13.281 -5.379 1 96.56 155 ALA B O 1
ATOM 2635 N N . MET B 1 156 ? -5.828 11.609 -4.945 1 96.44 156 MET B N 1
ATOM 2636 C CA . MET B 1 156 ? -6.203 12.156 -3.646 1 96.44 156 MET B CA 1
ATOM 2637 C C . MET B 1 156 ? -5.008 12.188 -2.701 1 96.44 156 MET B C 1
ATOM 2639 O O . MET B 1 156 ? -4.805 13.164 -1.977 1 96.44 156 MET B O 1
ATOM 2643 N N . ALA B 1 157 ? -4.258 11.125 -2.736 1 96.56 157 ALA B N 1
ATOM 2644 C CA . ALA B 1 157 ? -3.074 11.062 -1.881 1 96.56 157 ALA B CA 1
ATOM 2645 C C . ALA B 1 157 ? -2.105 12.195 -2.209 1 96.56 157 ALA B C 1
ATOM 2647 O O . ALA B 1 157 ? -1.572 12.852 -1.309 1 96.56 157 ALA B O 1
ATOM 2648 N N . ILE B 1 158 ? -1.938 12.477 -3.467 1 96.12 158 ILE B N 1
ATOM 2649 C CA . ILE B 1 158 ? -1.038 13.539 -3.9 1 96.12 158 ILE B CA 1
ATOM 2650 C C . ILE B 1 158 ? -1.61 14.898 -3.496 1 96.12 158 ILE B C 1
ATOM 2652 O O . ILE B 1 158 ? -0.886 15.758 -2.986 1 96.12 158 ILE B O 1
ATOM 2656 N N . ASP B 1 159 ? -2.852 15.039 -3.709 1 96.31 159 ASP B N 1
ATOM 2657 C CA . ASP B 1 159 ? -3.533 16.281 -3.346 1 96.31 159 ASP B CA 1
ATOM 2658 C C . ASP B 1 159 ? -3.416 16.547 -1.848 1 96.31 159 ASP B C 1
ATOM 2660 O O . ASP B 1 159 ? -3.006 17.641 -1.44 1 96.31 159 ASP B O 1
ATOM 2664 N N . MET B 1 160 ? -3.758 15.586 -1.071 1 96.12 160 MET B N 1
ATOM 2665 C CA . MET B 1 160 ? -3.703 15.742 0.38 1 96.12 160 MET B CA 1
ATOM 2666 C C . MET B 1 160 ? -2.27 15.969 0.849 1 96.12 160 MET B C 1
ATOM 2668 O O . MET B 1 160 ? -2.031 16.734 1.78 1 96.12 160 MET B O 1
ATOM 2672 N N . TYR B 1 161 ? -1.375 15.258 0.203 1 96 161 TYR B N 1
ATOM 2673 C CA . TYR B 1 161 ? 0.033 15.453 0.533 1 96 161 TYR B CA 1
ATOM 2674 C C . TYR B 1 161 ? 0.45 16.906 0.32 1 96 161 TYR B C 1
ATOM 2676 O O . TYR B 1 161 ? 1.117 17.5 1.172 1 96 161 TYR B O 1
ATOM 2684 N N . THR B 1 162 ? 0.078 17.469 -0.765 1 95.19 162 THR B N 1
ATOM 2685 C CA . THR B 1 162 ? 0.458 18.844 -1.109 1 95.19 162 THR B CA 1
ATOM 2686 C C . THR B 1 162 ? -0.196 19.844 -0.158 1 95.19 162 THR B C 1
ATOM 2688 O O . THR B 1 162 ? 0.438 20.812 0.264 1 95.19 162 THR B O 1
ATOM 2691 N N . ARG B 1 163 ? -1.417 19.594 0.165 1 92.62 163 ARG B N 1
ATOM 2692 C CA . ARG B 1 163 ? -2.105 20.453 1.121 1 92.62 163 ARG B CA 1
ATOM 2693 C C . ARG B 1 163 ? -1.423 20.422 2.484 1 92.62 163 ARG B C 1
ATOM 2695 O O . ARG B 1 163 ? -1.188 21.469 3.098 1 92.62 163 ARG B O 1
ATOM 2702 N N . LEU B 1 164 ? -1.128 19.266 2.881 1 94.12 164 LEU B N 1
ATOM 2703 C CA . LEU B 1 164 ? -0.497 19.094 4.184 1 94.12 164 LEU B CA 1
ATOM 2704 C C . LEU B 1 164 ? 0.903 19.688 4.195 1 94.12 164 LEU B C 1
ATOM 2706 O O . LEU B 1 164 ? 1.345 20.219 5.215 1 94.12 164 LEU B O 1
ATOM 2710 N N . LEU B 1 165 ? 1.572 19.5 3.092 1 93.56 165 LEU B N 1
ATOM 2711 C CA . LEU B 1 165 ? 2.91 20.078 2.986 1 93.56 165 LEU B CA 1
ATOM 2712 C C . LEU B 1 165 ? 2.877 21.578 3.217 1 93.56 165 LEU B C 1
ATOM 2714 O O . LEU B 1 165 ? 3.736 22.125 3.912 1 93.56 165 LEU B O 1
ATOM 2718 N N . ARG B 1 166 ? 1.906 22.234 2.738 1 91.12 166 ARG B N 1
ATOM 2719 C CA . ARG B 1 166 ? 1.745 23.672 2.938 1 91.12 166 ARG B CA 1
ATOM 2720 C C . ARG B 1 166 ? 1.454 23.984 4.398 1 91.12 166 ARG B C 1
ATOM 2722 O O . ARG B 1 166 ? 1.968 24.969 4.941 1 91.12 166 ARG B O 1
ATOM 2729 N N . ARG B 1 167 ? 0.727 23.156 5.012 1 88.38 167 ARG B N 1
ATOM 2730 C CA . ARG B 1 167 ? 0.344 23.375 6.402 1 88.38 167 ARG B CA 1
ATOM 2731 C C . ARG B 1 167 ? 1.543 23.219 7.332 1 88.38 167 ARG B C 1
ATOM 2733 O O . ARG B 1 167 ? 1.684 23.969 8.305 1 88.38 167 ARG B O 1
ATOM 2740 N N . VAL B 1 168 ? 2.322 22.328 7.031 1 89.94 168 VAL B N 1
ATOM 2741 C CA . VAL B 1 168 ? 3.34 21.953 8.008 1 89.94 168 VAL B CA 1
ATOM 2742 C C . VAL B 1 168 ? 4.648 22.672 7.688 1 89.94 168 VAL B C 1
ATOM 2744 O O . VAL B 1 168 ? 5.582 22.656 8.5 1 89.94 168 VAL B O 1
ATOM 2747 N N . SER B 1 169 ? 4.867 23.172 6.523 1 85 169 SER B N 1
ATOM 2748 C CA . SER B 1 169 ? 6.055 23.953 6.176 1 85 169 SER B CA 1
ATOM 2749 C C . SER B 1 169 ? 5.988 25.359 6.746 1 85 169 SER B C 1
ATOM 2751 O O . SER B 1 169 ? 7.016 26.016 6.91 1 85 169 SER B O 1
ATOM 2753 N N . THR B 1 170 ? 4.918 25.984 6.883 1 67.44 170 THR B N 1
ATOM 2754 C CA . THR B 1 170 ? 4.766 27.344 7.391 1 67.44 170 THR B CA 1
ATOM 2755 C C . THR B 1 170 ? 5.16 27.422 8.867 1 67.44 170 THR B C 1
ATOM 2757 O O . THR B 1 170 ? 5.438 28.516 9.383 1 67.44 170 THR B O 1
ATOM 2760 N N . ASP B 1 171 ? 5.266 26.438 9.562 1 55.44 171 ASP B N 1
ATOM 2761 C CA . ASP B 1 171 ? 5.68 26.562 10.953 1 55.44 171 ASP B CA 1
ATOM 2762 C C . ASP B 1 171 ? 7.141 27 11.055 1 55.44 171 ASP B C 1
ATOM 2764 O O . ASP B 1 171 ? 7.613 27.359 12.133 1 55.44 171 ASP B O 1
ATOM 2768 N N . ILE B 1 172 ? 7.957 26.969 10.086 1 50.12 172 ILE B N 1
ATOM 2769 C CA . ILE B 1 172 ? 9.352 27.359 10.234 1 50.12 172 ILE B CA 1
ATOM 2770 C C . ILE B 1 172 ? 9.5 28.859 10.016 1 50.12 172 ILE B C 1
ATOM 2772 O O . ILE B 1 172 ? 9.992 29.297 8.969 1 50.12 172 ILE B O 1
ATOM 2776 N N . LYS B 1 173 ? 8.5 29.781 10.086 1 47.78 173 LYS B N 1
ATOM 2777 C CA . LYS B 1 173 ? 8.891 31.188 9.961 1 47.78 173 LYS B CA 1
ATOM 2778 C C . LYS B 1 173 ? 9.781 31.609 11.117 1 47.78 173 LYS B C 1
ATOM 2780 O O . LYS B 1 173 ? 9.414 31.453 12.289 1 47.78 173 LYS B O 1
ATOM 2785 N N . PRO B 1 174 ? 11.078 31.828 10.992 1 45.38 174 PRO B N 1
ATOM 2786 C CA . PRO B 1 174 ? 11.867 32.531 12.008 1 45.38 174 PRO B CA 1
ATOM 2787 C C . PRO B 1 174 ? 11.156 33.781 12.531 1 45.38 174 PRO B C 1
ATOM 2789 O O . PRO B 1 174 ? 10.547 34.531 11.766 1 45.38 174 PRO B O 1
ATOM 2792 N N . LYS B 1 175 ? 10.625 33.719 13.758 1 42.12 175 LYS B N 1
ATOM 2793 C CA . LYS B 1 175 ? 10.32 35 14.422 1 42.12 175 LYS B CA 1
ATOM 2794 C C . LYS B 1 175 ? 11.406 36.031 14.164 1 42.12 175 LYS B C 1
ATOM 2796 O O . LYS B 1 175 ? 12.578 35.812 14.484 1 42.12 175 LYS B O 1
ATOM 2801 N N . THR B 1 176 ? 11.422 36.688 13.07 1 38.19 176 THR B N 1
ATOM 2802 C CA . THR B 1 176 ? 12.227 37.906 13.031 1 38.19 176 THR B CA 1
ATOM 2803 C C . THR B 1 176 ? 12.148 38.625 14.367 1 38.19 176 THR B C 1
ATOM 2805 O O . THR B 1 176 ? 11.07 39.062 14.789 1 38.19 176 THR B O 1
ATOM 2808 N N . GLN B 1 177 ? 13.039 38.375 15.242 1 30.8 177 GLN B N 1
ATOM 2809 C CA . GLN B 1 177 ? 13.273 39.5 16.125 1 30.8 177 GLN B CA 1
ATOM 2810 C C . GLN B 1 177 ? 13.586 40.781 15.328 1 30.8 177 GLN B C 1
ATOM 2812 O O . GLN B 1 177 ? 14.266 40.719 14.305 1 30.8 177 GLN B O 1
#

Foldseek 3Di:
DPFADPLLVVVLVVLVVVLVCLVLQLCLVVDDCQQDVDPPHVNVVSVVVNVVCCVVQLDLLRDDPDDDPVLVVLNVCCVPQLNVLSVVLNVQSVDRDYDDLVSLVSLLVNLVSQLVSLVVSLVVLVPDDVVRPNPVSSVCCNVPPRVCSNPSSPVSNVVSVVVNCVVVVVVPDPPPD/DPFADPLLVVVLVVLVVVLVCLVLQLCLVVDDCQQDVDPPHPNVVSVVVNVVCCVVQLDLLRDDPDDDPVLVVLNVCCVPQLNVLSVVLNVQSVDRDYDDLVSLVSLLVNLVSQLVSLVVSLVVLVPDDVVRPNPVSSVCCNVPPRVCSNPSSPVSNVVSVVVNCVVVVVVPDPPPD

Organism: Fusarium oxysporum f. sp. cubense (strain race 4) (NCBI:txid250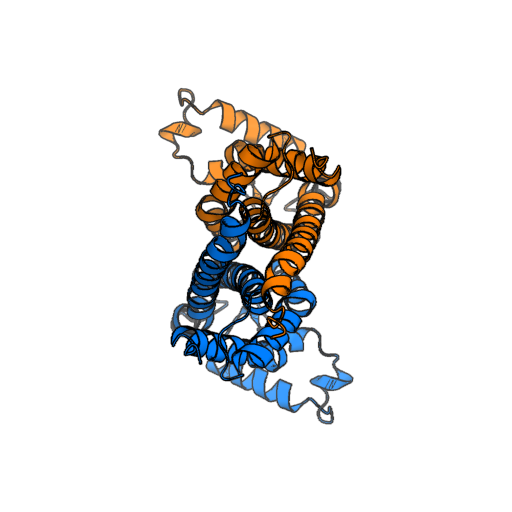2994)